Protein AF-A0A9Q0L6T4-F1 (afdb_monomer_lite)

Foldseek 3Di:
DVVVVVVVVVVVVVVVVVVVVVVVVVVVVVVVVVVVVVVVVVVVVVVVVVVVVVVVVVVVVVVVVVVVVVVVVVVVVVVVVVVVVVVVVVVVVVVVVVVVVVVVVVVVVVVVVVVVVVVVVVVVVVVVVVVPPDDDDDDDDDDDDDDDDDDDDDDPPPDDDDPDDPDDPPPPPVVVVVVVVVVPPDDVVVVVVVVVVLVVVLVVLVVVLVVLVVVLVVLVVVLVVLDPVPPPDPVSVVVNVVSVVVNVVSVVVSVVSVVVNVVSD

pLDDT: mean 80.26, std 18.46, range [39.06, 98.12]

Sequence (265 aa):
MNLLIQFKSIKSIQNNSRIKLYEENKMEVFKQKEKSYQEKIKNFQQEIQKLNQLIKKQQKENETIKNQFKNQELKIQKLQNLNQNQKNLIENLKKKLINKNQIQKQKEKIQTQNGNKFQKNQISNQKNNYSQKSNKNSQNQVKLNNQKNPKKNIPKNFQKNPKSGTKKILTKNQQEKEMKKKKIEENPQKKTNEENFKNKTMKELLQNLDKLNEQKEMIDSKLRKYPSSNLRKITQIKQKEQFENELEKKEKEINKIKLEIRRRK

Secondary structure (DSSP, 8-state):
-HHHHHHHHHHHHHHHHHHHHHHHHHHHHHHHHHHHHHHHHHHHHHHHHHHHHHHHHHHHHHHHHHHHHHHHHHHHHHHHHHHHHHHHHHHHHHHHHHHHHHHHHHHHHHHHHHHHHHHHHHHHHHHHHTT--S------------PPPPP------------------SSHHHHHHHHHHTTSSS-HHHHHHHHHHHHHHHHHHHHHHHHHHHHHHHHHHHHHTS-GGG--SHHHHHHHHHHHHHHHHHHHHHHHHHHHHHHH-

Organism: Anaeramoeba ignava (NCBI:txid1746090)

Structure (mmCIF, N/CA/C/O backbone):
data_AF-A0A9Q0L6T4-F1
#
_entry.id   AF-A0A9Q0L6T4-F1
#
loop_
_atom_site.group_PDB
_atom_site.id
_atom_site.type_symbol
_atom_site.label_atom_id
_atom_site.label_alt_id
_atom_site.label_comp_id
_atom_site.label_asym_id
_atom_site.label_entity_id
_atom_site.label_seq_id
_atom_site.pdbx_PDB_ins_code
_atom_site.Cartn_x
_atom_site.Cartn_y
_atom_site.Cartn_z
_atom_site.occupancy
_atom_site.B_iso_or_equiv
_atom_site.auth_seq_id
_atom_site.auth_comp_id
_atom_site.auth_asym_id
_atom_site.auth_atom_id
_atom_site.pdbx_PDB_model_num
ATOM 1 N N . MET A 1 1 ? 55.010 -1.162 -75.198 1.00 58.97 1 MET A N 1
ATOM 2 C CA . MET A 1 1 ? 55.222 -1.698 -73.830 1.00 58.97 1 MET A CA 1
ATOM 3 C C . MET A 1 1 ? 55.118 -0.625 -72.735 1.00 58.97 1 MET A C 1
ATOM 5 O O . MET A 1 1 ? 54.410 -0.864 -71.766 1.00 58.97 1 MET A O 1
ATOM 9 N N . ASN A 1 2 ? 55.702 0.573 -72.905 1.00 59.28 2 ASN A N 1
ATOM 10 C CA . ASN A 1 2 ? 55.647 1.669 -71.911 1.00 59.28 2 ASN A CA 1
ATOM 11 C C . ASN A 1 2 ? 54.216 2.147 -71.551 1.00 59.28 2 ASN A C 1
ATOM 13 O O . ASN A 1 2 ? 53.885 2.324 -70.382 1.00 59.28 2 ASN A O 1
ATOM 17 N N . LEU A 1 3 ? 53.326 2.248 -72.546 1.00 58.00 3 LEU A N 1
ATOM 18 C CA . LEU A 1 3 ? 51.917 2.633 -72.356 1.00 58.00 3 LEU A CA 1
ATOM 19 C C . LEU A 1 3 ? 51.119 1.644 -71.482 1.00 58.00 3 LEU A C 1
ATOM 21 O O . LEU A 1 3 ? 50.257 2.050 -70.707 1.00 58.00 3 LEU A O 1
ATOM 25 N N . LEU A 1 4 ? 51.426 0.344 -71.545 1.00 60.22 4 LEU A N 1
ATOM 26 C CA . LEU A 1 4 ? 50.716 -0.678 -70.766 1.00 60.22 4 LEU A CA 1
ATOM 27 C C . LEU A 1 4 ? 51.102 -0.634 -69.274 1.00 60.22 4 LEU A C 1
ATOM 29 O O . LEU A 1 4 ? 50.265 -0.873 -68.403 1.00 60.22 4 LEU A O 1
ATOM 33 N N . ILE A 1 5 ? 52.365 -0.300 -68.984 1.00 62.69 5 ILE A N 1
ATOM 34 C CA . ILE A 1 5 ? 52.878 -0.105 -67.619 1.00 62.69 5 ILE A CA 1
ATOM 35 C C . ILE A 1 5 ? 52.252 1.157 -67.002 1.00 62.69 5 ILE A C 1
ATOM 37 O O . ILE A 1 5 ? 51.795 1.115 -65.858 1.00 62.69 5 ILE A O 1
ATOM 41 N N . GLN A 1 6 ? 52.118 2.239 -67.780 1.00 55.00 6 GLN A N 1
ATOM 42 C CA . GLN A 1 6 ? 51.428 3.461 -67.346 1.00 55.00 6 GLN A CA 1
ATOM 43 C C . GLN A 1 6 ? 49.946 3.209 -67.010 1.00 55.00 6 GLN A C 1
ATOM 45 O O . GLN A 1 6 ? 49.477 3.634 -65.955 1.00 55.00 6 GLN A O 1
ATOM 50 N N . PHE A 1 7 ? 49.218 2.439 -67.828 1.00 70.06 7 PHE A N 1
ATOM 51 C CA . PHE A 1 7 ? 47.808 2.116 -67.559 1.00 70.06 7 PHE A CA 1
ATOM 52 C C . PHE A 1 7 ? 47.590 1.296 -66.274 1.00 70.06 7 PHE A C 1
ATOM 54 O O . PHE A 1 7 ? 46.625 1.539 -65.544 1.00 70.06 7 PHE A O 1
ATOM 61 N N . LYS A 1 8 ? 48.470 0.331 -65.966 1.00 73.19 8 LYS A N 1
ATOM 62 C CA . LYS A 1 8 ? 48.375 -0.460 -64.722 1.00 73.19 8 LYS A CA 1
ATOM 63 C C . LYS A 1 8 ? 48.681 0.383 -63.475 1.00 73.19 8 LYS A C 1
ATOM 65 O O . LYS A 1 8 ? 47.993 0.237 -62.466 1.00 73.19 8 LYS A O 1
ATOM 70 N N . SER A 1 9 ? 49.655 1.290 -63.567 1.00 67.31 9 SER A N 1
ATOM 71 C CA . SER A 1 9 ? 50.002 2.253 -62.511 1.00 67.31 9 SER A CA 1
ATOM 72 C C . SER A 1 9 ? 48.824 3.178 -62.162 1.00 67.31 9 SER A C 1
ATOM 74 O O . SER A 1 9 ? 48.429 3.270 -60.998 1.00 67.31 9 SER A O 1
ATOM 76 N N . ILE A 1 10 ? 48.176 3.766 -63.174 1.00 70.69 10 ILE A N 1
ATOM 77 C CA . ILE A 1 10 ? 47.032 4.675 -62.988 1.00 70.69 10 ILE A CA 1
ATOM 78 C C . ILE A 1 10 ? 45.846 3.961 -62.316 1.00 70.69 10 ILE A C 1
ATOM 80 O O . ILE A 1 10 ? 45.247 4.513 -61.392 1.00 70.69 10 ILE A O 1
ATOM 84 N N . LYS A 1 11 ? 45.535 2.713 -62.703 1.00 70.69 11 LYS A N 1
ATOM 85 C CA . LYS A 1 11 ? 44.463 1.928 -62.057 1.00 70.69 11 LYS A CA 1
ATOM 86 C C . LYS A 1 11 ? 44.743 1.635 -60.579 1.00 70.69 11 LYS A C 1
ATOM 88 O O . LYS A 1 11 ? 43.819 1.679 -59.771 1.00 70.69 11 LYS A O 1
ATOM 93 N N . SER A 1 12 ? 45.996 1.361 -60.213 1.00 70.00 12 SER A N 1
ATOM 94 C CA . SER A 1 12 ? 46.392 1.145 -58.812 1.00 70.00 12 SER A CA 1
ATOM 95 C C . SER A 1 12 ? 46.203 2.414 -57.967 1.00 70.00 12 SER A C 1
ATOM 97 O O . SER A 1 12 ? 45.596 2.370 -56.896 1.00 70.00 12 SER A O 1
ATOM 99 N N . ILE A 1 13 ? 46.618 3.573 -58.492 1.00 71.50 13 ILE A N 1
ATOM 100 C CA . ILE A 1 13 ? 46.454 4.877 -57.828 1.00 71.50 13 ILE A CA 1
ATOM 101 C C . ILE A 1 13 ? 44.966 5.228 -57.653 1.00 71.50 13 ILE A C 1
ATOM 103 O O . ILE A 1 13 ? 44.546 5.623 -56.563 1.00 71.50 13 ILE A O 1
ATOM 107 N N . GLN A 1 14 ? 44.146 5.025 -58.691 1.00 68.75 14 GLN A N 1
ATOM 108 C CA . GLN A 1 14 ? 42.697 5.250 -58.626 1.00 68.75 14 GLN A CA 1
ATOM 109 C C . GLN A 1 14 ? 42.001 4.322 -57.615 1.00 68.75 14 GLN A C 1
ATOM 111 O O . GLN A 1 14 ? 41.099 4.762 -56.900 1.00 68.75 14 GLN A O 1
ATOM 116 N N . ASN A 1 15 ? 42.432 3.062 -57.505 1.00 79.25 15 ASN A N 1
ATOM 117 C CA . ASN A 1 15 ? 41.897 2.128 -56.513 1.00 79.25 15 ASN A CA 1
ATOM 118 C C . ASN A 1 15 ? 42.267 2.528 -55.077 1.00 79.25 15 ASN A C 1
ATOM 120 O O . ASN A 1 15 ? 41.392 2.531 -54.215 1.00 79.25 15 ASN A O 1
ATOM 124 N N . ASN A 1 16 ? 43.512 2.938 -54.820 1.00 79.06 16 ASN A N 1
ATOM 125 C CA . ASN A 1 16 ? 43.935 3.376 -53.485 1.00 79.06 16 ASN A CA 1
ATOM 126 C C . ASN A 1 16 ? 43.192 4.637 -53.015 1.00 79.06 16 ASN A C 1
ATOM 128 O O . ASN A 1 16 ? 42.828 4.735 -51.845 1.00 79.06 16 ASN A O 1
ATOM 132 N N . SER A 1 17 ? 42.920 5.584 -53.919 1.00 79.88 17 SER A N 1
ATOM 133 C CA . SER A 1 17 ? 42.111 6.770 -53.604 1.00 79.88 17 SER A CA 1
ATOM 134 C C . SER A 1 17 ? 40.670 6.401 -53.228 1.00 79.88 17 SER A C 1
ATOM 136 O O . SER A 1 17 ? 40.143 6.917 -52.245 1.00 79.88 17 SER A O 1
ATOM 138 N N . ARG A 1 18 ? 40.055 5.449 -53.945 1.00 81.38 18 ARG A N 1
ATOM 139 C CA . ARG A 1 18 ? 38.717 4.938 -53.608 1.00 81.38 18 ARG A CA 1
ATOM 140 C C . ARG A 1 18 ? 38.690 4.225 -52.258 1.00 81.38 18 ARG A C 1
ATOM 142 O O . ARG A 1 18 ? 37.765 4.453 -51.490 1.00 81.38 18 ARG A O 1
ATOM 149 N N . ILE A 1 19 ? 39.690 3.391 -51.961 1.00 85.69 19 ILE A N 1
ATOM 150 C CA . ILE A 1 19 ? 39.786 2.681 -50.674 1.00 85.69 19 ILE A CA 1
ATOM 151 C C . ILE A 1 19 ? 39.859 3.683 -49.516 1.00 85.69 19 ILE A C 1
ATOM 153 O O . ILE A 1 19 ? 39.050 3.581 -48.597 1.00 85.69 19 ILE A O 1
ATOM 157 N N . LYS A 1 20 ? 40.730 4.701 -49.605 1.00 88.44 20 LYS A N 1
ATOM 158 C CA . LYS A 1 20 ? 40.813 5.767 -48.591 1.00 88.44 20 LYS A CA 1
ATOM 159 C C . LYS A 1 20 ? 39.478 6.488 -48.392 1.00 88.44 20 LYS A C 1
ATOM 161 O O . LYS A 1 20 ? 39.052 6.663 -47.257 1.00 88.44 20 LYS A O 1
ATOM 166 N N . LEU A 1 21 ? 38.776 6.822 -49.479 1.00 88.38 21 LEU A N 1
ATOM 167 C CA . LEU A 1 21 ? 37.461 7.467 -49.399 1.00 88.38 21 LEU A CA 1
ATOM 168 C C . LEU A 1 21 ? 36.415 6.578 -48.696 1.00 88.38 21 LEU A C 1
ATOM 170 O O . LEU A 1 21 ? 35.616 7.066 -47.899 1.00 88.38 21 LEU A O 1
ATOM 174 N N . TYR A 1 22 ? 36.412 5.265 -48.949 1.00 92.31 22 TYR A N 1
ATOM 175 C CA . TYR A 1 22 ? 35.527 4.335 -48.236 1.00 92.31 22 TYR A CA 1
ATOM 176 C C . TYR A 1 22 ? 35.879 4.210 -46.750 1.00 92.31 22 TYR A C 1
ATOM 178 O O . TYR A 1 22 ? 34.970 4.127 -45.921 1.00 92.31 22 TYR A O 1
ATOM 186 N N . GLU A 1 23 ? 37.166 4.196 -46.405 1.00 90.12 23 GLU A N 1
ATOM 187 C CA . GLU A 1 23 ? 37.626 4.171 -45.015 1.00 90.12 23 GLU A CA 1
ATOM 188 C C . GLU A 1 23 ? 37.215 5.444 -44.268 1.00 90.12 23 GLU A C 1
ATOM 190 O O . GLU A 1 23 ? 36.636 5.349 -43.185 1.00 90.12 23 GLU A O 1
ATOM 195 N N . GLU A 1 24 ? 37.418 6.619 -44.868 1.00 91.06 24 GLU A N 1
ATOM 196 C CA . GLU A 1 24 ? 37.002 7.914 -44.315 1.00 91.06 24 GLU A CA 1
ATOM 197 C C . GLU A 1 24 ? 35.485 7.969 -44.090 1.00 91.06 24 GLU A C 1
ATOM 199 O O . GLU A 1 24 ? 35.041 8.257 -42.976 1.00 91.06 24 GLU A O 1
ATOM 204 N N . ASN A 1 25 ? 34.688 7.574 -45.090 1.00 91.00 25 ASN A N 1
ATOM 205 C CA . ASN A 1 25 ? 33.227 7.519 -44.975 1.00 91.00 25 ASN A CA 1
ATOM 206 C C . ASN A 1 25 ? 32.772 6.550 -43.874 1.00 91.00 25 ASN A C 1
ATOM 208 O O . ASN A 1 25 ? 31.870 6.852 -43.089 1.00 91.00 25 ASN A O 1
ATOM 212 N N . LYS A 1 26 ? 33.398 5.370 -43.778 1.00 93.69 26 LYS A N 1
ATOM 213 C CA . LYS A 1 26 ? 33.079 4.389 -42.733 1.00 93.69 26 LYS A CA 1
ATOM 214 C C . LYS A 1 26 ? 33.405 4.949 -41.347 1.00 93.69 26 LYS A C 1
ATOM 2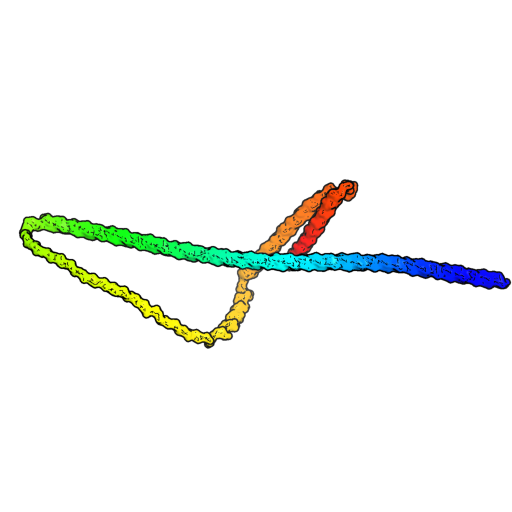16 O O . LYS A 1 26 ? 32.605 4.786 -40.425 1.00 93.69 26 LYS A O 1
ATOM 221 N N . MET A 1 27 ? 34.541 5.632 -41.207 1.00 93.06 27 MET A N 1
ATOM 222 C CA . MET A 1 27 ? 34.943 6.290 -39.964 1.00 93.06 27 MET A CA 1
ATOM 223 C C . MET A 1 27 ? 34.002 7.431 -39.579 1.00 93.06 27 MET A C 1
ATOM 225 O O . MET A 1 27 ? 33.670 7.570 -38.401 1.00 93.06 27 MET A O 1
ATOM 229 N N . GLU A 1 28 ? 33.523 8.218 -40.540 1.00 93.56 28 GLU A N 1
ATOM 230 C CA . GLU A 1 28 ? 32.535 9.264 -40.282 1.00 93.56 28 GLU A CA 1
ATOM 231 C C . GLU A 1 28 ? 31.214 8.679 -39.763 1.00 93.56 28 GLU A C 1
ATOM 233 O O . GLU A 1 28 ? 30.702 9.121 -38.731 1.00 93.56 28 GLU A O 1
ATOM 238 N N . VAL A 1 29 ? 30.709 7.613 -40.395 1.00 95.19 29 VAL A N 1
ATOM 239 C CA . VAL A 1 29 ? 29.507 6.902 -39.928 1.00 95.19 29 VAL A CA 1
ATOM 240 C C . VAL A 1 29 ? 29.698 6.354 -38.509 1.00 95.19 29 VAL A C 1
ATOM 242 O O . VAL A 1 29 ? 28.776 6.426 -37.691 1.00 95.19 29 VAL A O 1
ATOM 245 N N . PHE A 1 30 ? 30.882 5.826 -38.179 1.00 96.31 30 PHE A N 1
ATOM 246 C CA . PHE A 1 30 ? 31.186 5.385 -36.814 1.00 96.31 30 PHE A CA 1
ATOM 247 C C . PHE A 1 30 ? 31.155 6.538 -35.810 1.00 96.31 30 PHE A C 1
ATOM 249 O O . PHE A 1 30 ? 30.497 6.399 -34.781 1.00 96.31 30 PHE A O 1
ATOM 256 N N . LYS A 1 31 ? 31.776 7.684 -36.119 1.00 96.00 31 LYS A N 1
ATOM 257 C CA . LYS A 1 31 ? 31.756 8.875 -35.249 1.00 96.00 31 LYS A CA 1
ATOM 258 C C . LYS A 1 31 ? 30.335 9.393 -35.014 1.00 96.00 31 LYS A C 1
ATOM 260 O O . LYS A 1 31 ? 29.980 9.742 -33.889 1.00 96.00 31 LYS A O 1
ATOM 265 N N . GLN A 1 32 ? 29.492 9.406 -36.049 1.00 95.00 32 GLN A N 1
ATOM 266 C CA . GLN A 1 32 ? 28.087 9.807 -35.920 1.00 95.00 32 GLN A CA 1
ATOM 267 C C . GLN A 1 32 ? 27.304 8.850 -35.006 1.00 95.00 32 GLN A C 1
ATOM 269 O O . GLN A 1 32 ? 26.562 9.295 -34.125 1.00 95.00 32 GLN A O 1
ATOM 274 N N . LYS A 1 33 ? 27.494 7.533 -35.169 1.00 96.06 33 LYS A N 1
ATOM 275 C CA . LYS A 1 33 ? 26.880 6.525 -34.290 1.00 96.06 33 LYS A CA 1
ATOM 276 C C . LYS A 1 33 ? 27.382 6.640 -32.855 1.00 96.06 33 LYS A C 1
ATOM 278 O O . LYS A 1 33 ? 26.569 6.601 -31.937 1.00 96.06 33 LYS A O 1
ATOM 283 N N . GLU A 1 34 ? 28.685 6.815 -32.659 1.00 96.06 34 GLU A N 1
ATOM 284 C CA . GLU A 1 34 ? 29.294 7.008 -31.343 1.00 96.06 34 GLU A CA 1
ATOM 285 C C . GLU A 1 34 ? 28.683 8.215 -30.626 1.00 96.06 34 GLU A C 1
ATOM 287 O O . GLU A 1 34 ? 28.195 8.071 -29.505 1.00 96.06 34 GLU A O 1
ATOM 292 N N . LYS A 1 35 ? 28.596 9.369 -31.300 1.00 96.62 35 LYS A N 1
ATOM 293 C CA . LYS A 1 35 ? 27.949 10.569 -30.754 1.00 96.62 35 LYS A CA 1
ATOM 294 C C . LYS A 1 35 ? 26.489 10.304 -30.370 1.00 96.62 35 LYS A C 1
ATOM 296 O O . LYS A 1 35 ? 26.067 10.660 -29.271 1.00 96.62 35 LYS A O 1
ATOM 301 N N . SER A 1 36 ? 25.731 9.616 -31.229 1.00 97.19 36 SER A N 1
ATOM 302 C CA . SER A 1 36 ? 24.342 9.239 -30.932 1.00 97.19 36 SER A CA 1
ATOM 303 C C . SER A 1 36 ? 24.231 8.328 -29.703 1.00 97.19 36 SER A C 1
ATOM 305 O O . SER A 1 36 ? 23.348 8.515 -28.863 1.00 97.19 36 SER A O 1
ATOM 307 N N . TYR A 1 37 ? 25.129 7.350 -29.555 1.00 97.38 37 TYR A N 1
ATOM 308 C CA . TYR A 1 37 ? 25.150 6.482 -28.378 1.00 97.38 37 TYR A CA 1
ATOM 309 C C . TYR A 1 37 ? 25.541 7.242 -27.107 1.00 97.38 37 TYR A C 1
ATOM 311 O O . TYR A 1 37 ? 24.912 7.028 -26.072 1.00 97.38 37 TYR A O 1
ATOM 319 N N . GLN A 1 38 ? 26.503 8.164 -27.176 1.00 97.38 38 GLN A N 1
ATOM 320 C CA . GLN A 1 38 ? 26.881 9.014 -26.043 1.00 97.38 38 GLN A CA 1
ATOM 321 C C . GLN A 1 38 ? 25.710 9.893 -25.571 1.00 97.38 38 GLN A C 1
ATOM 323 O O . GLN A 1 38 ? 25.449 9.975 -24.369 1.00 97.38 38 GLN A O 1
ATOM 328 N N . GLU A 1 39 ? 24.947 10.490 -26.492 1.00 96.62 39 GLU A N 1
ATOM 329 C CA . GLU A 1 39 ? 23.738 11.259 -26.159 1.00 96.62 39 GLU A CA 1
ATOM 330 C C . GLU A 1 39 ? 22.664 10.382 -25.499 1.00 96.62 39 GLU A C 1
ATOM 332 O O . GLU A 1 39 ? 22.092 10.763 -24.474 1.00 96.62 39 GLU A O 1
ATOM 337 N N . LYS A 1 40 ? 22.433 9.168 -26.019 1.00 96.25 40 LYS A N 1
ATOM 338 C CA . LYS A 1 40 ? 21.506 8.202 -25.403 1.00 96.25 40 LYS A CA 1
ATOM 339 C C . LYS A 1 40 ? 21.941 7.810 -23.993 1.00 96.25 40 LYS A C 1
ATOM 341 O O . LYS A 1 40 ? 21.111 7.802 -23.089 1.00 96.25 40 LYS A O 1
ATOM 346 N N . ILE A 1 41 ? 23.229 7.532 -23.784 1.00 96.25 41 ILE A N 1
ATOM 347 C CA . ILE A 1 41 ? 23.782 7.209 -22.459 1.00 96.25 41 ILE A CA 1
ATOM 348 C C . ILE A 1 41 ? 23.555 8.372 -21.490 1.00 96.25 41 ILE A C 1
ATOM 350 O O . ILE A 1 41 ? 23.086 8.149 -20.375 1.00 96.25 41 ILE A O 1
ATOM 354 N N . LYS A 1 42 ? 23.816 9.614 -21.917 1.00 97.50 42 LYS A N 1
ATOM 355 C CA . LYS A 1 42 ? 23.580 10.808 -21.095 1.00 97.50 42 LYS A CA 1
ATOM 356 C C . LYS A 1 42 ? 22.104 10.951 -20.710 1.00 97.50 42 LYS A C 1
ATOM 358 O O . LYS A 1 42 ? 21.803 11.230 -19.549 1.00 97.50 42 LYS A O 1
ATOM 363 N N . ASN A 1 43 ? 21.188 10.706 -21.646 1.00 95.50 43 ASN A N 1
ATOM 364 C CA . ASN A 1 43 ? 19.749 10.741 -21.377 1.00 95.50 43 ASN A CA 1
ATOM 365 C C . ASN A 1 43 ? 19.332 9.657 -20.371 1.00 95.50 43 ASN A C 1
ATOM 367 O O . ASN A 1 43 ? 18.647 9.965 -19.395 1.00 95.50 43 ASN A O 1
ATOM 371 N N . PHE A 1 44 ? 19.810 8.418 -20.536 1.00 97.19 44 PHE A N 1
ATOM 372 C CA . PHE A 1 44 ? 19.540 7.341 -19.579 1.00 97.19 44 PHE A CA 1
ATOM 373 C C . PHE A 1 44 ? 20.115 7.635 -18.190 1.00 97.19 44 PHE A C 1
ATOM 375 O O . PHE A 1 44 ? 19.455 7.384 -17.185 1.00 97.19 44 PHE A O 1
ATOM 382 N N . GLN A 1 45 ? 21.312 8.219 -18.101 1.00 96.75 45 GLN A N 1
ATOM 383 C CA . GLN A 1 45 ? 21.891 8.631 -16.820 1.00 96.75 45 GLN A CA 1
ATOM 384 C C . GLN A 1 45 ? 21.022 9.681 -16.112 1.00 96.75 45 GLN A C 1
ATOM 386 O O . GLN A 1 45 ? 20.792 9.574 -14.905 1.00 96.75 45 GLN A O 1
ATOM 391 N N . GLN A 1 46 ? 20.493 10.665 -16.845 1.00 96.88 46 GLN A N 1
ATOM 392 C CA . GLN A 1 46 ? 19.572 11.660 -16.286 1.00 96.88 46 GLN A CA 1
ATOM 393 C C . GLN A 1 46 ? 18.250 11.034 -15.826 1.00 96.88 46 GLN A C 1
ATOM 395 O O . GLN A 1 46 ? 17.723 11.398 -14.774 1.00 96.88 46 GLN A O 1
ATOM 400 N N . GLU A 1 47 ? 17.712 10.079 -16.582 1.00 95.62 47 GLU A N 1
ATOM 401 C CA . GLU A 1 47 ? 16.494 9.359 -16.212 1.00 95.62 47 GLU A CA 1
ATOM 402 C C . GLU A 1 47 ? 16.695 8.514 -14.946 1.00 95.62 47 GLU A C 1
ATOM 404 O O . GLU A 1 47 ? 15.899 8.607 -14.010 1.00 95.62 47 GLU A O 1
ATOM 409 N N . ILE A 1 48 ? 17.816 7.792 -14.846 1.00 96.00 48 ILE A N 1
ATOM 410 C CA . ILE A 1 48 ? 18.205 7.044 -13.640 1.00 96.00 48 ILE A CA 1
ATOM 411 C C . ILE A 1 48 ? 18.317 7.979 -12.429 1.00 96.00 48 ILE A C 1
ATOM 413 O O . ILE A 1 48 ? 17.840 7.648 -11.342 1.00 96.00 48 ILE A O 1
ATOM 417 N N . GLN A 1 49 ? 18.907 9.167 -12.590 1.00 96.69 49 GLN A N 1
ATOM 418 C CA . GLN A 1 49 ? 18.985 10.151 -11.507 1.00 96.69 49 GLN A CA 1
ATOM 419 C C . GLN A 1 49 ? 17.596 10.615 -11.044 1.00 96.69 49 GLN A C 1
ATOM 421 O O . GLN A 1 49 ? 17.346 10.658 -9.836 1.00 96.69 49 GLN A O 1
ATOM 426 N N . LYS A 1 50 ? 16.674 10.898 -11.975 1.00 97.06 50 LYS A N 1
ATOM 427 C CA . LYS A 1 50 ? 15.281 11.263 -11.653 1.00 97.06 50 LYS A CA 1
ATOM 428 C C . LYS A 1 50 ? 14.551 10.131 -10.927 1.00 97.06 50 LYS A C 1
ATOM 430 O O . LYS A 1 50 ? 13.906 10.374 -9.906 1.00 97.06 50 LYS A O 1
ATOM 435 N N . LEU A 1 51 ? 14.696 8.892 -11.398 1.00 95.56 51 LEU A N 1
ATOM 436 C CA . LEU A 1 51 ? 14.105 7.714 -10.757 1.00 95.56 51 LEU A CA 1
ATOM 437 C C . LEU A 1 51 ? 14.658 7.500 -9.342 1.00 95.56 51 LEU A C 1
ATOM 439 O O . LEU A 1 51 ? 13.890 7.263 -8.413 1.00 95.56 51 LEU A O 1
ATOM 443 N N .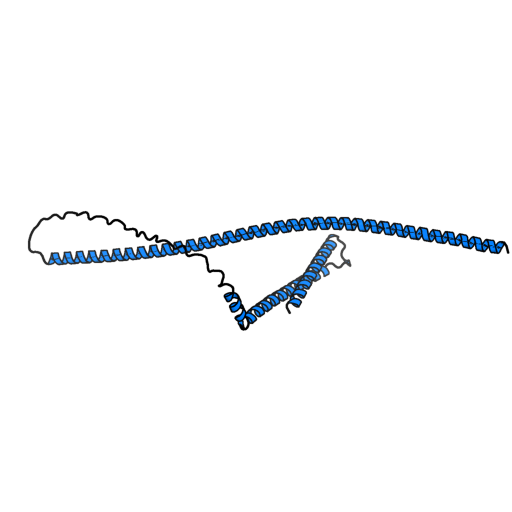 ASN A 1 52 ? 15.963 7.676 -9.134 1.00 95.06 52 ASN A N 1
ATOM 444 C CA . ASN A 1 52 ? 16.574 7.574 -7.808 1.00 95.06 52 ASN A CA 1
ATOM 445 C C . ASN A 1 52 ? 16.064 8.648 -6.834 1.00 95.06 52 ASN A C 1
ATOM 447 O O . ASN A 1 52 ? 15.855 8.364 -5.652 1.00 95.06 52 ASN A O 1
ATOM 451 N N . GLN A 1 53 ? 15.833 9.878 -7.305 1.00 95.75 53 GLN A N 1
ATOM 452 C CA . GLN A 1 53 ? 15.207 10.924 -6.489 1.00 95.75 53 GLN A CA 1
ATOM 453 C C . GLN A 1 53 ? 13.764 10.560 -6.118 1.00 95.75 53 GLN A C 1
ATOM 455 O O . GLN A 1 53 ? 13.368 10.728 -4.962 1.00 95.75 53 GLN A O 1
ATOM 460 N N . LEU A 1 54 ? 13.000 10.005 -7.065 1.00 95.19 54 LEU A N 1
ATOM 461 C CA . LEU A 1 54 ? 11.636 9.541 -6.824 1.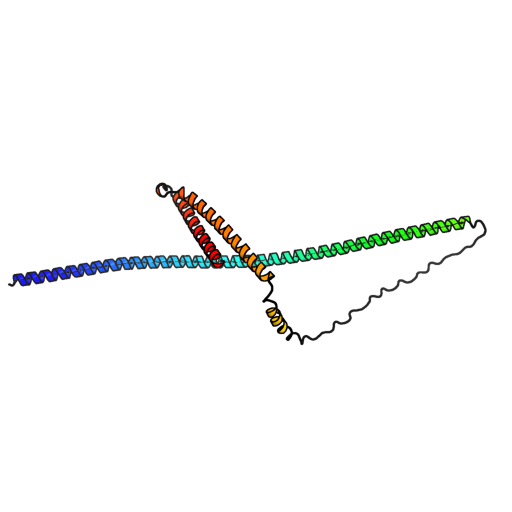00 95.19 54 LEU A CA 1
ATOM 462 C C . LEU A 1 54 ? 11.595 8.402 -5.794 1.00 95.19 54 LEU A C 1
ATOM 464 O O . LEU A 1 54 ? 10.801 8.463 -4.857 1.00 95.19 54 LEU A O 1
ATOM 468 N N . ILE A 1 55 ? 12.492 7.417 -5.907 1.00 95.38 55 ILE A N 1
ATOM 469 C CA . ILE A 1 55 ? 12.621 6.314 -4.942 1.00 95.38 55 ILE A CA 1
ATOM 470 C C . ILE A 1 55 ? 12.916 6.858 -3.540 1.00 95.38 55 ILE A C 1
ATOM 472 O O . ILE A 1 55 ? 12.237 6.485 -2.583 1.00 95.38 55 ILE A O 1
ATOM 476 N N . LYS A 1 56 ? 13.873 7.787 -3.402 1.00 97.25 56 LYS A N 1
ATOM 477 C CA . LYS A 1 56 ? 14.190 8.415 -2.106 1.00 97.25 56 LYS A CA 1
ATOM 478 C C . LYS A 1 56 ? 12.989 9.153 -1.512 1.00 97.25 56 LYS A C 1
ATOM 480 O O . LYS A 1 56 ? 12.769 9.089 -0.304 1.00 97.25 56 LYS A O 1
ATOM 485 N N . LYS A 1 57 ? 12.203 9.846 -2.342 1.00 96.44 57 LYS A N 1
ATOM 486 C CA . LYS A 1 57 ? 10.974 10.520 -1.902 1.00 96.44 57 LYS A CA 1
ATOM 487 C C . LYS A 1 57 ? 9.943 9.509 -1.385 1.00 96.44 57 LYS A C 1
ATOM 489 O O . LYS A 1 57 ? 9.464 9.660 -0.265 1.00 96.44 57 LYS A O 1
ATOM 494 N N . GLN A 1 58 ? 9.684 8.443 -2.140 1.00 93.00 58 GLN A N 1
ATOM 495 C CA . GLN A 1 58 ? 8.740 7.387 -1.752 1.00 93.00 58 GLN A CA 1
ATOM 496 C C . GLN A 1 58 ? 9.177 6.634 -0.486 1.00 93.00 58 GLN A C 1
ATOM 498 O O . GLN A 1 58 ? 8.342 6.261 0.334 1.00 93.00 58 GLN A O 1
ATOM 503 N N . GLN A 1 59 ? 10.481 6.424 -0.282 1.00 95.56 59 GLN A N 1
ATOM 504 C CA . GLN A 1 59 ? 11.004 5.828 0.951 1.00 95.56 59 GLN A CA 1
ATOM 505 C C . GLN A 1 59 ? 10.692 6.698 2.178 1.00 95.56 59 GLN A C 1
ATOM 507 O O . GLN A 1 59 ? 10.175 6.178 3.166 1.00 95.56 59 GLN A O 1
ATOM 512 N N . LYS A 1 60 ? 10.907 8.018 2.093 1.00 97.25 60 LYS A N 1
ATOM 513 C CA . LYS A 1 60 ? 10.561 8.963 3.173 1.00 97.25 60 LYS A CA 1
ATOM 514 C C . LYS A 1 60 ? 9.059 9.011 3.456 1.00 97.25 60 LYS A C 1
ATOM 516 O O . LYS A 1 60 ? 8.641 9.049 4.615 1.00 97.25 60 LYS A O 1
ATOM 521 N N . GLU A 1 61 ? 8.237 8.994 2.409 1.00 95.81 61 GLU A N 1
ATOM 522 C CA . GLU A 1 61 ? 6.777 8.934 2.544 1.00 95.81 61 GLU A CA 1
ATOM 523 C C . GLU A 1 61 ? 6.350 7.640 3.252 1.00 95.81 61 GLU A C 1
ATOM 525 O O . GLU A 1 61 ? 5.587 7.685 4.217 1.00 95.81 61 GLU A O 1
ATOM 530 N N . ASN A 1 62 ? 6.922 6.496 2.868 1.00 95.44 62 ASN A N 1
ATOM 531 C CA . ASN A 1 62 ? 6.666 5.212 3.520 1.00 95.44 62 ASN A CA 1
ATOM 532 C C . ASN A 1 62 ? 7.088 5.192 4.996 1.00 95.44 62 ASN A C 1
ATOM 534 O O . ASN A 1 62 ? 6.363 4.650 5.829 1.00 95.44 62 ASN A O 1
ATOM 538 N N . GLU A 1 63 ? 8.235 5.773 5.349 1.00 97.62 63 GLU A N 1
ATOM 539 C CA . GLU A 1 63 ? 8.658 5.907 6.750 1.00 97.62 63 GLU A CA 1
ATOM 540 C C . GLU A 1 63 ? 7.689 6.778 7.554 1.00 97.62 63 GLU A C 1
ATOM 542 O O . GLU A 1 63 ? 7.309 6.427 8.674 1.00 97.62 63 GLU A O 1
ATOM 547 N N . THR A 1 64 ? 7.219 7.873 6.957 1.00 96.12 64 THR A N 1
ATOM 548 C CA . THR A 1 64 ? 6.225 8.758 7.572 1.00 96.12 64 THR A CA 1
ATOM 549 C C . THR A 1 64 ? 4.917 8.013 7.836 1.00 96.12 64 THR A C 1
ATOM 551 O O . THR A 1 64 ? 4.390 8.069 8.949 1.00 96.12 64 THR A O 1
ATOM 554 N N . ILE A 1 65 ? 4.427 7.249 6.856 1.00 95.12 65 ILE A N 1
ATOM 555 C CA . ILE A 1 65 ? 3.215 6.428 6.986 1.00 95.12 65 ILE A CA 1
ATOM 556 C C . ILE A 1 65 ? 3.395 5.346 8.059 1.00 95.12 65 ILE A C 1
ATOM 558 O O . ILE A 1 65 ? 2.513 5.169 8.898 1.00 95.12 65 ILE A O 1
ATOM 562 N N . LYS A 1 66 ? 4.546 4.658 8.107 1.00 96.94 66 LYS A N 1
ATOM 563 C CA . LYS A 1 66 ? 4.849 3.666 9.158 1.00 96.94 66 LYS A CA 1
ATOM 564 C C . LYS A 1 66 ? 4.811 4.284 10.557 1.00 96.94 66 LYS A C 1
ATOM 566 O O . LYS A 1 66 ? 4.240 3.694 11.474 1.00 96.94 66 LYS A O 1
ATOM 571 N N . ASN A 1 67 ? 5.369 5.482 10.722 1.00 96.62 67 ASN A N 1
ATOM 572 C CA . ASN A 1 67 ? 5.339 6.199 11.997 1.00 96.62 67 ASN A CA 1
ATOM 573 C C . ASN A 1 67 ? 3.913 6.614 12.387 1.00 96.62 67 ASN A C 1
ATOM 575 O O . ASN A 1 67 ? 3.516 6.456 13.542 1.00 96.62 67 ASN A O 1
ATOM 579 N N . GLN A 1 68 ? 3.116 7.093 11.429 1.00 95.62 68 GLN A N 1
ATOM 580 C CA . GLN A 1 68 ? 1.702 7.394 11.659 1.00 95.62 68 GLN A CA 1
ATOM 581 C C . GLN A 1 68 ? 0.919 6.143 12.071 1.00 95.62 68 GLN A C 1
ATOM 583 O O . GLN A 1 68 ? 0.157 6.202 13.035 1.00 95.62 68 GLN A O 1
ATOM 588 N N . PHE A 1 69 ? 1.147 5.010 11.404 1.00 95.81 69 PHE A N 1
ATOM 589 C CA . PHE A 1 69 ? 0.510 3.736 11.730 1.00 95.81 69 PHE A CA 1
ATOM 590 C C . PHE A 1 69 ? 0.837 3.292 13.161 1.00 95.81 69 PHE A C 1
ATOM 592 O O . PHE A 1 69 ? -0.076 3.074 13.956 1.00 95.81 69 PHE A O 1
ATOM 599 N N . LYS A 1 70 ? 2.121 3.294 13.541 1.00 97.50 70 LYS A N 1
ATOM 600 C CA . LYS A 1 70 ? 2.566 2.975 14.908 1.00 97.50 70 LYS A CA 1
ATOM 601 C C . LYS A 1 70 ? 1.922 3.891 15.958 1.00 97.50 70 LYS A C 1
ATOM 603 O O . LYS A 1 70 ? 1.519 3.443 17.030 1.00 97.50 70 LYS A O 1
ATOM 608 N N . ASN A 1 71 ? 1.775 5.180 15.651 1.00 96.06 71 ASN A N 1
ATOM 609 C CA . ASN A 1 71 ? 1.094 6.125 16.537 1.00 96.06 71 ASN A CA 1
ATOM 610 C C . ASN A 1 71 ? -0.405 5.820 16.684 1.00 96.06 71 ASN A C 1
ATOM 612 O O . ASN A 1 71 ? -0.958 5.998 17.771 1.00 96.06 71 ASN A O 1
ATOM 616 N N . GLN A 1 72 ? -1.071 5.363 15.621 1.00 97.25 72 GLN A N 1
ATOM 617 C CA . GLN A 1 72 ? -2.474 4.944 15.686 1.00 97.25 72 GLN A CA 1
ATOM 618 C C . GLN A 1 72 ? -2.643 3.639 16.473 1.00 97.25 72 GLN A C 1
ATOM 620 O O . GLN A 1 72 ? -3.551 3.556 17.298 1.00 97.25 72 GLN A O 1
ATOM 625 N N . GLU A 1 73 ? -1.739 2.666 16.322 1.00 96.31 73 GLU A N 1
ATOM 626 C CA . GLU A 1 73 ? -1.736 1.442 17.139 1.00 96.31 73 GLU A CA 1
ATOM 627 C C . GLU A 1 73 ? -1.651 1.762 18.639 1.00 96.31 73 GLU A C 1
ATOM 629 O O . GLU A 1 73 ? -2.447 1.259 19.435 1.00 96.31 73 GLU A O 1
ATOM 634 N N . LEU A 1 74 ? -0.760 2.683 19.028 1.00 97.81 74 LEU A N 1
ATOM 635 C CA . LEU A 1 74 ? -0.647 3.142 20.417 1.00 97.81 74 LEU A CA 1
ATOM 636 C C . LEU A 1 74 ? -1.927 3.832 20.916 1.00 97.81 74 LEU A C 1
ATOM 638 O O . LEU A 1 74 ? -2.318 3.656 22.073 1.00 97.81 74 LEU A O 1
ATOM 642 N N . LYS A 1 75 ? -2.603 4.619 20.067 1.00 97.88 75 LYS A N 1
ATOM 643 C CA . LYS A 1 75 ? -3.893 5.244 20.413 1.00 97.88 75 LYS A CA 1
ATOM 644 C C . LYS A 1 75 ? -4.981 4.193 20.631 1.00 97.88 75 LYS A C 1
ATOM 646 O O . LYS A 1 75 ? -5.707 4.282 21.621 1.00 97.88 75 LYS A O 1
ATOM 651 N N . ILE A 1 76 ? -5.063 3.184 19.765 1.00 97.12 76 ILE A N 1
ATOM 652 C CA . ILE A 1 76 ? -6.018 2.075 19.896 1.00 97.12 76 ILE A CA 1
ATOM 653 C C . ILE A 1 76 ? -5.773 1.309 21.200 1.00 97.12 76 ILE A C 1
ATOM 655 O O . ILE A 1 76 ? -6.719 1.067 21.948 1.00 97.12 76 ILE A O 1
ATOM 659 N N . GLN A 1 77 ? -4.515 1.004 21.529 1.00 96.25 77 GLN A N 1
ATOM 660 C CA . GLN A 1 77 ? -4.170 0.328 22.782 1.00 96.25 77 GLN A CA 1
ATOM 661 C C . GLN A 1 77 ? -4.610 1.139 24.016 1.00 96.25 77 GLN A C 1
ATOM 663 O O . GLN A 1 77 ? -5.178 0.587 24.961 1.00 96.25 77 GLN A O 1
ATOM 668 N N . LYS A 1 78 ? -4.420 2.468 24.005 1.00 98.06 78 LYS A N 1
ATOM 669 C CA . LYS A 1 78 ? -4.913 3.354 25.078 1.00 98.06 78 LYS A CA 1
ATOM 670 C C . LYS A 1 78 ? -6.441 3.320 25.200 1.00 98.06 78 LYS A C 1
ATOM 672 O O . LYS A 1 78 ? -6.953 3.251 26.316 1.00 98.06 78 LYS A O 1
ATOM 677 N N . LEU A 1 79 ? -7.167 3.323 24.080 1.00 98.12 79 LEU A N 1
ATOM 678 C CA . LEU A 1 79 ? -8.633 3.236 24.069 1.00 98.12 79 LEU A CA 1
ATOM 679 C C . LEU A 1 79 ? -9.144 1.890 24.600 1.00 98.12 79 LEU A C 1
ATOM 681 O O . LEU A 1 79 ? -10.111 1.861 25.361 1.00 98.12 79 LEU A O 1
ATOM 685 N N . GLN A 1 80 ? -8.479 0.784 24.260 1.00 96.25 80 GLN A N 1
ATOM 686 C CA . GLN A 1 80 ? -8.809 -0.541 24.795 1.00 96.25 80 GLN A CA 1
ATOM 687 C C . GLN A 1 80 ? -8.665 -0.584 26.323 1.00 96.25 80 GLN A C 1
ATOM 689 O O . GLN A 1 80 ? -9.570 -1.060 27.010 1.00 96.25 80 GLN A O 1
ATOM 694 N N . ASN A 1 81 ? -7.584 -0.012 26.865 1.00 96.75 81 ASN A N 1
ATOM 695 C CA . ASN A 1 81 ? -7.373 0.082 28.312 1.00 96.75 81 ASN A CA 1
ATOM 696 C C . ASN A 1 81 ? -8.435 0.953 29.002 1.00 96.75 81 ASN A C 1
ATOM 698 O O . ASN A 1 81 ? -8.949 0.580 30.057 1.00 96.75 81 ASN A O 1
ATOM 702 N N . LEU A 1 82 ? -8.807 2.090 28.403 1.00 98.12 82 LEU A N 1
ATOM 703 C CA . LEU A 1 82 ? -9.888 2.938 28.921 1.00 98.12 82 LEU A CA 1
ATOM 704 C C . LEU A 1 82 ? -11.226 2.192 28.952 1.00 98.12 82 LEU A C 1
ATOM 706 O O . LEU A 1 82 ? -11.923 2.242 29.964 1.00 98.12 82 LEU A O 1
ATOM 710 N N . ASN A 1 83 ? -11.554 1.449 27.894 1.00 95.88 83 ASN A N 1
ATOM 711 C CA . ASN A 1 83 ? -12.768 0.637 27.835 1.00 95.88 83 ASN A CA 1
ATOM 712 C C . ASN A 1 83 ? -12.761 -0.459 28.919 1.00 95.88 83 ASN A C 1
ATOM 714 O O . ASN A 1 83 ? -13.750 -0.644 29.627 1.00 95.88 83 ASN A O 1
ATOM 718 N N . GLN A 1 84 ? -11.626 -1.134 29.135 1.00 97.06 84 GLN A N 1
ATOM 719 C CA . GLN A 1 84 ? -11.503 -2.120 30.213 1.00 97.06 84 GLN A CA 1
ATOM 720 C C . GLN A 1 84 ? -11.706 -1.489 31.600 1.00 97.06 84 GLN A C 1
ATOM 722 O O . GLN A 1 84 ? -12.426 -2.041 32.434 1.00 97.06 84 GLN A O 1
ATOM 727 N N . ASN A 1 85 ? -11.134 -0.307 31.840 1.00 97.25 85 ASN A N 1
ATOM 728 C CA . ASN A 1 85 ? -11.323 0.425 33.092 1.00 97.25 85 ASN A CA 1
ATOM 729 C C . ASN A 1 85 ? -12.785 0.847 33.299 1.00 97.25 85 ASN A C 1
ATOM 731 O O . ASN A 1 85 ? -13.309 0.719 34.406 1.00 97.25 85 ASN A O 1
ATOM 735 N N . GLN A 1 86 ? -13.464 1.293 32.238 1.00 97.62 86 GLN A N 1
ATOM 736 C CA . GLN A 1 86 ? -14.893 1.613 32.274 1.00 97.62 86 GLN A CA 1
ATOM 737 C C . GLN A 1 86 ? -15.737 0.377 32.614 1.00 97.62 86 GLN A C 1
ATOM 739 O O . GLN A 1 86 ? -16.597 0.456 33.491 1.00 97.62 86 GLN A O 1
ATOM 744 N N . LYS A 1 87 ? -15.458 -0.783 32.001 1.00 97.44 87 LYS A N 1
ATOM 745 C CA . LYS A 1 87 ? -16.132 -2.052 32.333 1.00 97.44 87 LYS A CA 1
ATOM 746 C C . LYS A 1 87 ? -15.960 -2.421 33.808 1.00 97.44 87 LYS A C 1
ATOM 748 O O . LYS A 1 87 ? -16.955 -2.690 34.482 1.00 97.44 87 LYS A O 1
ATOM 753 N N . ASN A 1 88 ? -14.731 -2.353 34.324 1.00 97.19 88 ASN A N 1
ATOM 754 C CA . ASN A 1 88 ? -14.428 -2.642 35.729 1.00 97.19 88 ASN A CA 1
ATOM 755 C C . ASN A 1 88 ? -15.168 -1.682 36.683 1.00 97.19 88 ASN A C 1
ATOM 757 O O . ASN A 1 88 ? -15.710 -2.100 37.708 1.00 97.19 88 ASN A O 1
ATOM 761 N N . LEU A 1 89 ? -15.226 -0.388 36.346 1.00 97.75 89 LEU A N 1
ATOM 762 C CA . LEU A 1 89 ? -15.949 0.611 37.134 1.00 97.75 89 LEU A CA 1
ATOM 763 C C . LEU A 1 89 ? -17.454 0.321 37.170 1.00 97.75 89 LEU A C 1
ATOM 765 O O . LEU A 1 89 ? -18.054 0.339 38.245 1.00 97.75 89 LEU A O 1
ATOM 769 N N . ILE A 1 90 ? -18.057 0.013 36.019 1.00 97.81 90 ILE A N 1
ATOM 770 C CA . ILE A 1 90 ? -19.481 -0.331 35.921 1.00 97.81 90 ILE A CA 1
ATOM 771 C C . ILE A 1 90 ? -19.792 -1.571 36.767 1.00 97.81 90 ILE A C 1
ATOM 773 O O . ILE A 1 90 ?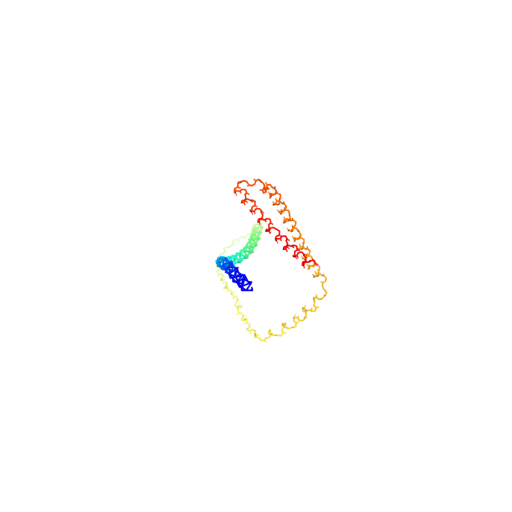 -20.783 -1.579 37.498 1.00 97.81 90 ILE A O 1
ATOM 777 N N . GLU A 1 91 ? -18.948 -2.604 36.721 1.00 97.81 91 GLU A N 1
ATOM 778 C CA . GLU A 1 91 ? -19.126 -3.806 37.541 1.00 97.81 91 GLU A CA 1
ATOM 779 C C . GLU A 1 91 ? -19.082 -3.487 39.046 1.00 97.81 91 GLU A C 1
ATOM 781 O O . GLU A 1 91 ? -19.941 -3.936 39.811 1.00 97.81 91 GLU A O 1
ATOM 786 N N . ASN A 1 92 ? -18.142 -2.639 39.472 1.00 97.75 92 ASN A N 1
ATOM 787 C CA . ASN A 1 92 ? -18.042 -2.190 40.862 1.00 97.75 92 ASN A CA 1
ATOM 788 C C . ASN A 1 92 ? -19.273 -1.389 41.310 1.00 97.75 92 ASN A C 1
ATOM 790 O O . ASN A 1 92 ? -19.768 -1.584 42.423 1.00 97.75 92 ASN A O 1
ATOM 794 N N . LEU A 1 93 ? -19.794 -0.505 40.455 1.00 97.69 93 LEU A N 1
ATOM 795 C CA . LEU A 1 93 ? -21.009 0.260 40.741 1.00 97.69 93 LEU A CA 1
ATOM 796 C C . LEU A 1 93 ? -22.239 -0.649 40.843 1.00 97.69 93 LEU A C 1
ATOM 798 O O . LEU A 1 93 ? -23.025 -0.497 41.779 1.00 97.69 93 LEU A O 1
ATOM 802 N N . LYS A 1 94 ? -22.366 -1.648 39.959 1.00 97.62 94 LYS A N 1
ATOM 803 C CA . LYS A 1 94 ? -23.428 -2.664 40.036 1.00 97.62 94 LYS A CA 1
ATOM 804 C C . LYS A 1 94 ? -23.384 -3.423 41.364 1.00 97.62 94 LYS A C 1
ATOM 806 O O . LYS A 1 94 ? -24.410 -3.526 42.034 1.00 97.62 94 LYS A O 1
ATOM 811 N N . LYS A 1 95 ? -22.202 -3.884 41.795 1.00 97.56 95 LYS A N 1
ATOM 812 C CA . LYS A 1 95 ? -22.021 -4.557 43.098 1.00 97.56 95 LYS A CA 1
ATOM 813 C C . LYS A 1 95 ? -22.431 -3.654 44.268 1.00 97.56 95 LYS A C 1
ATOM 815 O O . LYS A 1 95 ? -23.158 -4.098 45.157 1.00 97.56 95 LYS A O 1
ATOM 820 N N . LYS A 1 96 ? -22.031 -2.375 44.252 1.00 97.81 96 LYS A N 1
ATOM 821 C CA . LYS A 1 96 ? -22.429 -1.392 45.278 1.00 97.81 96 LYS A CA 1
ATOM 822 C C . LYS A 1 96 ? -23.943 -1.168 45.316 1.00 97.81 96 LYS A C 1
ATOM 824 O O . LYS A 1 96 ? -24.509 -1.102 46.405 1.00 97.81 96 LYS A O 1
ATOM 829 N N . LEU A 1 97 ? -24.597 -1.077 44.156 1.00 97.62 97 LEU A N 1
ATOM 830 C CA . LEU A 1 97 ? -26.047 -0.897 44.060 1.00 97.62 97 LEU A CA 1
ATOM 831 C C . LEU A 1 97 ? -26.806 -2.106 44.620 1.00 97.62 97 LEU A C 1
ATOM 833 O O . LEU A 1 97 ? -27.722 -1.935 45.422 1.00 97.62 97 LEU A O 1
ATOM 837 N N . ILE A 1 98 ? -26.384 -3.323 44.261 1.00 97.12 98 ILE A N 1
ATOM 838 C CA . ILE A 1 98 ? -26.961 -4.565 44.796 1.00 97.12 98 ILE A CA 1
ATOM 839 C C . ILE A 1 98 ? -26.854 -4.584 46.325 1.00 97.12 98 ILE A C 1
ATOM 841 O O . ILE A 1 98 ? -27.855 -4.823 46.999 1.00 97.12 98 ILE A O 1
ATOM 845 N N . ASN A 1 99 ? -25.681 -4.260 46.878 1.00 96.75 99 ASN A N 1
ATOM 846 C CA . ASN A 1 99 ? -25.480 -4.212 48.328 1.00 96.75 99 ASN A CA 1
ATOM 847 C C . ASN A 1 99 ? -26.368 -3.150 49.005 1.00 96.75 99 ASN A C 1
ATOM 849 O O . ASN A 1 99 ? -26.996 -3.417 50.027 1.00 96.75 99 ASN A O 1
ATOM 853 N N . LYS A 1 100 ? -26.494 -1.954 48.409 1.00 97.12 100 LYS A N 1
ATOM 854 C CA . LYS A 1 100 ? -27.388 -0.900 48.919 1.00 97.12 100 LYS A CA 1
ATOM 855 C C . LYS A 1 100 ? -28.841 -1.384 48.989 1.00 97.12 100 LYS A C 1
ATOM 857 O O . LYS A 1 100 ? -29.495 -1.190 50.013 1.00 97.12 100 LYS A O 1
ATOM 862 N N . ASN A 1 101 ? -29.311 -2.074 47.951 1.00 96.25 101 ASN A N 1
ATOM 863 C CA . ASN A 1 101 ? -30.664 -2.629 47.899 1.00 96.25 101 ASN A CA 1
ATOM 864 C C . ASN A 1 101 ? -30.864 -3.762 48.920 1.00 96.25 101 ASN A C 1
ATOM 866 O O . ASN A 1 101 ? -31.931 -3.868 49.522 1.00 96.25 101 ASN A O 1
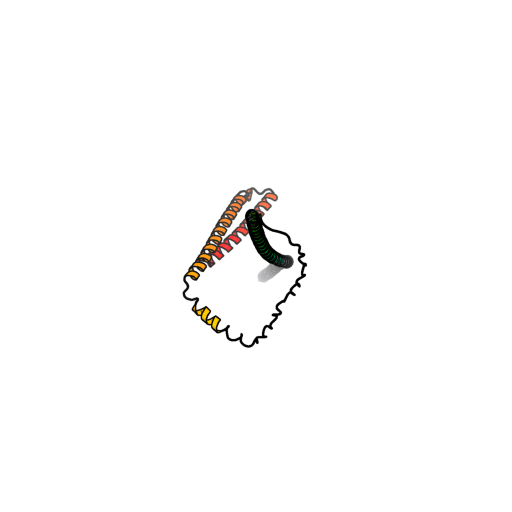ATOM 870 N N . GLN A 1 102 ? -29.845 -4.596 49.151 1.00 96.19 102 GLN A N 1
ATOM 871 C CA . GLN A 1 102 ? -29.880 -5.630 50.192 1.00 96.19 102 GLN A CA 1
ATOM 872 C C . GLN A 1 102 ? -30.001 -5.018 51.595 1.00 96.19 102 GLN A C 1
ATOM 874 O O . GLN A 1 102 ? -30.861 -5.440 52.367 1.00 96.19 102 GLN A O 1
ATOM 879 N N . ILE A 1 103 ? -29.205 -3.987 51.903 1.00 95.56 103 ILE A N 1
ATOM 880 C CA . ILE A 1 103 ? -29.266 -3.261 53.182 1.00 95.56 103 ILE A CA 1
ATOM 881 C C . ILE A 1 103 ? -30.636 -2.600 53.369 1.00 95.56 103 ILE A C 1
ATOM 883 O O . ILE A 1 103 ? -31.204 -2.664 54.459 1.00 95.56 103 ILE A O 1
ATOM 887 N N . GLN A 1 104 ? -31.190 -1.985 52.320 1.00 96.12 104 GLN A N 1
ATOM 888 C CA . GLN A 1 104 ? -32.516 -1.370 52.377 1.00 96.12 104 GLN A CA 1
ATOM 889 C C . GLN A 1 104 ? -33.606 -2.402 52.715 1.00 96.12 104 GLN A C 1
ATOM 891 O O . GLN A 1 104 ? -34.339 -2.207 53.684 1.00 96.12 104 GLN A O 1
ATOM 896 N N . LYS A 1 105 ? -33.631 -3.551 52.023 1.00 96.50 105 LYS A N 1
ATOM 897 C CA . LYS A 1 105 ? -34.572 -4.649 52.316 1.00 96.50 105 LYS A CA 1
ATOM 898 C C . LYS A 1 105 ? -34.429 -5.189 53.743 1.00 96.50 105 LYS A C 1
ATOM 900 O O . LYS A 1 105 ? -35.418 -5.564 54.364 1.00 96.50 105 LYS A O 1
ATOM 905 N N . GLN A 1 106 ? -33.207 -5.258 54.280 1.00 95.50 106 GLN A N 1
ATOM 906 C CA . GLN A 1 106 ? -32.984 -5.672 55.671 1.00 95.50 106 GLN A CA 1
ATOM 907 C C . GLN A 1 106 ? -33.537 -4.646 56.669 1.00 95.50 106 GLN A C 1
ATOM 909 O O . GLN A 1 106 ? -34.174 -5.036 57.645 1.00 95.50 106 GLN A O 1
ATOM 914 N N . LYS A 1 107 ? -33.349 -3.346 56.416 1.00 95.75 107 LYS A N 1
ATOM 915 C CA . LYS A 1 107 ? -33.909 -2.280 57.261 1.00 95.75 107 LYS A CA 1
ATOM 916 C C . LYS A 1 107 ? -35.438 -2.304 57.274 1.00 95.75 107 LYS A C 1
ATOM 918 O O . LYS A 1 107 ? -36.021 -2.230 58.350 1.00 95.75 107 LYS A O 1
ATOM 923 N N . GLU A 1 108 ? -36.072 -2.484 56.117 1.00 94.44 108 GLU A N 1
ATOM 924 C CA . GLU A 1 108 ? -37.533 -2.618 55.994 1.00 94.44 108 GLU A CA 1
ATOM 925 C C . GLU A 1 108 ? -38.060 -3.834 56.783 1.00 94.44 108 GLU A C 1
ATOM 927 O O . GLU A 1 108 ? -39.048 -3.731 57.515 1.00 94.44 108 GLU A O 1
ATOM 932 N N . LYS A 1 109 ? -37.354 -4.976 56.730 1.00 96.19 109 LYS A N 1
ATOM 933 C CA . LYS A 1 109 ? -37.668 -6.161 57.553 1.00 96.19 109 LYS A CA 1
ATOM 934 C C . LYS A 1 109 ? -37.553 -5.888 59.056 1.00 96.19 109 LYS A C 1
ATOM 936 O O . LYS A 1 109 ? -38.412 -6.314 59.819 1.00 96.19 109 LYS A O 1
ATOM 941 N N . ILE A 1 110 ? -36.518 -5.175 59.498 1.00 94.25 110 ILE A N 1
ATOM 942 C CA . ILE A 1 110 ? -36.340 -4.833 60.920 1.00 94.25 110 ILE A CA 1
ATOM 943 C C . ILE A 1 110 ? -37.431 -3.855 61.385 1.00 94.25 110 ILE A C 1
ATOM 945 O O . ILE A 1 110 ? -38.001 -4.032 62.461 1.00 94.25 110 ILE A O 1
ATOM 949 N N . GLN A 1 111 ? -37.758 -2.842 60.576 1.00 90.75 111 GLN A N 1
ATOM 950 C CA . GLN A 1 111 ? -38.802 -1.863 60.893 1.00 90.75 111 GLN A CA 1
ATOM 951 C C . GLN A 1 111 ? -40.179 -2.530 61.027 1.00 90.75 111 GLN A C 1
ATOM 953 O O . GLN A 1 111 ? -40.889 -2.275 62.000 1.00 90.75 111 GLN A O 1
ATOM 958 N N . THR A 1 112 ? -40.528 -3.432 60.105 1.00 91.12 112 THR A N 1
ATOM 959 C CA . THR A 1 112 ? -41.779 -4.210 60.165 1.00 91.12 112 THR A CA 1
ATOM 960 C C . THR A 1 112 ? -41.816 -5.159 61.369 1.00 91.12 112 THR A C 1
ATOM 962 O O . THR A 1 112 ? -42.819 -5.202 62.081 1.00 91.12 112 THR A O 1
ATOM 965 N N . GLN A 1 113 ? -40.717 -5.859 61.676 1.00 90.81 113 GLN A N 1
ATOM 966 C CA . GLN A 1 113 ? -40.618 -6.710 62.872 1.00 90.81 113 GLN A CA 1
ATOM 967 C C . GLN A 1 113 ? -40.801 -5.920 64.178 1.00 90.81 113 GLN A C 1
ATOM 969 O O . GLN A 1 113 ? -41.531 -6.363 65.068 1.00 90.81 113 GLN A O 1
ATOM 974 N N . ASN A 1 114 ? -40.185 -4.741 64.290 1.00 89.69 114 ASN A N 1
ATOM 975 C CA . ASN A 1 114 ? -40.318 -3.881 65.466 1.00 89.69 114 ASN A CA 1
ATOM 976 C C . ASN A 1 114 ? -41.729 -3.295 65.603 1.00 89.69 114 ASN A C 1
ATOM 978 O O . ASN A 1 114 ? -42.257 -3.267 66.715 1.00 89.69 114 ASN A O 1
ATOM 982 N N . GLY A 1 115 ? -42.362 -2.895 64.493 1.00 89.31 115 GLY A N 1
ATOM 983 C CA . GLY A 1 115 ? -43.759 -2.449 64.479 1.00 89.31 115 GLY A CA 1
ATOM 984 C C . GLY A 1 115 ? -44.705 -3.523 65.022 1.00 89.31 115 GLY A C 1
ATOM 985 O O . GLY A 1 115 ? -45.488 -3.258 65.932 1.00 89.31 115 GLY A O 1
ATOM 986 N N . ASN A 1 116 ? -44.543 -4.768 64.564 1.00 90.56 116 ASN A N 1
ATOM 987 C CA . ASN A 1 116 ? -45.328 -5.907 65.045 1.00 90.56 116 ASN A CA 1
ATOM 988 C C . ASN A 1 116 ? -45.088 -6.203 66.537 1.00 90.56 116 ASN A C 1
ATOM 990 O O . ASN A 1 116 ? -46.026 -6.527 67.265 1.00 90.56 116 ASN A O 1
ATOM 994 N N . LYS A 1 117 ? -43.841 -6.095 67.022 1.00 90.56 117 LYS A N 1
ATOM 995 C CA . LYS A 1 117 ? -43.513 -6.289 68.448 1.00 90.56 117 LYS A CA 1
ATOM 996 C C . LYS A 1 117 ? -44.136 -5.200 69.325 1.00 90.56 117 LYS A C 1
ATOM 998 O O . LYS A 1 117 ? -44.665 -5.505 70.390 1.00 90.56 117 LYS A O 1
ATOM 1003 N N . PHE A 1 118 ? -44.109 -3.952 68.863 1.00 88.69 118 PHE A N 1
ATOM 1004 C CA . PHE A 1 118 ? -44.745 -2.834 69.553 1.00 88.69 118 PHE A CA 1
ATOM 1005 C C . PHE A 1 118 ? -46.270 -2.998 69.619 1.00 88.69 118 PHE A C 1
ATOM 1007 O O . PHE A 1 118 ? -46.839 -2.886 70.702 1.00 88.69 118 PHE A O 1
ATOM 1014 N N . GLN A 1 119 ? -46.919 -3.360 68.507 1.00 82.88 119 GLN A N 1
ATOM 1015 C CA . GLN A 1 119 ? -48.361 -3.641 68.472 1.00 82.88 119 GLN A CA 1
ATOM 1016 C C . GLN A 1 119 ? -48.746 -4.781 69.424 1.00 82.88 119 GLN A C 1
ATOM 1018 O O . GLN A 1 119 ? -49.695 -4.643 70.192 1.00 82.88 119 GLN A O 1
ATOM 1023 N N . LYS A 1 120 ? -47.978 -5.882 69.446 1.00 85.44 120 LYS A N 1
ATOM 1024 C CA . LYS A 1 120 ? -48.205 -6.980 70.401 1.00 85.44 120 LYS A CA 1
ATOM 1025 C C . LYS A 1 120 ? -48.118 -6.508 71.853 1.00 85.44 120 LYS A C 1
ATOM 1027 O O . LYS A 1 120 ? -48.993 -6.861 72.637 1.00 85.44 120 LYS A O 1
ATOM 1032 N N . ASN A 1 121 ? -47.127 -5.676 72.186 1.00 81.44 121 ASN A N 1
ATOM 1033 C CA . ASN A 1 121 ? -46.983 -5.111 73.530 1.00 81.44 121 ASN A CA 1
ATOM 1034 C C . ASN A 1 121 ? -48.130 -4.152 73.905 1.00 81.44 121 ASN A C 1
ATOM 1036 O O . ASN A 1 121 ? -48.564 -4.146 75.057 1.00 81.44 121 ASN A O 1
ATOM 1040 N N . GLN A 1 122 ? -48.650 -3.362 72.957 1.00 80.06 122 GLN A N 1
ATOM 1041 C CA . GLN A 1 122 ? -49.829 -2.522 73.201 1.00 80.06 122 GLN A CA 1
ATOM 1042 C C . GLN A 1 122 ? -51.080 -3.367 73.466 1.00 80.06 122 GLN A C 1
ATOM 1044 O O . GLN A 1 122 ? -51.815 -3.084 74.410 1.00 80.06 122 GLN A O 1
ATOM 1049 N N . ILE A 1 123 ? -51.285 -4.439 72.694 1.00 79.12 123 ILE A N 1
ATOM 1050 C CA . ILE A 1 123 ? -52.421 -5.354 72.873 1.00 79.12 123 ILE A CA 1
ATOM 1051 C C . ILE A 1 123 ? -52.340 -6.070 74.230 1.00 79.12 123 ILE A C 1
ATOM 1053 O O . ILE A 1 123 ? -53.355 -6.185 74.916 1.00 79.12 123 ILE A O 1
ATOM 1057 N N . SER A 1 124 ? -51.160 -6.528 74.662 1.00 75.25 124 SER A N 1
ATOM 1058 C CA . SER A 1 124 ? -51.007 -7.162 75.980 1.00 75.25 124 SER A CA 1
ATOM 1059 C C . SER A 1 124 ? -51.210 -6.180 77.139 1.00 75.25 124 SER A C 1
ATOM 1061 O O . SER A 1 124 ? -51.845 -6.543 78.126 1.00 75.25 124 SER A O 1
ATOM 1063 N N . ASN A 1 125 ? -50.774 -4.921 77.008 1.00 70.44 125 ASN A N 1
ATOM 1064 C CA . ASN A 1 125 ? -51.048 -3.891 78.018 1.00 70.44 125 ASN A CA 1
ATOM 1065 C C . ASN A 1 125 ? -52.534 -3.506 78.080 1.00 70.44 125 ASN A C 1
ATOM 1067 O O . ASN A 1 125 ? -53.063 -3.291 79.167 1.00 70.44 125 ASN A O 1
ATOM 1071 N N . GLN A 1 126 ? -53.235 -3.470 76.942 1.00 73.75 126 GLN A N 1
ATOM 1072 C CA . GLN A 1 126 ? -54.685 -3.259 76.935 1.00 73.75 126 GLN A CA 1
ATOM 1073 C C . GLN A 1 126 ? -55.425 -4.431 77.589 1.00 73.75 126 GLN A C 1
ATOM 1075 O O . GLN A 1 126 ? -56.309 -4.195 78.406 1.00 73.75 126 GLN A O 1
ATOM 1080 N N . LYS A 1 127 ? -55.033 -5.683 77.315 1.00 67.12 127 LYS A N 1
ATOM 1081 C CA . LYS A 1 127 ? -55.643 -6.867 77.946 1.00 67.12 127 LYS A CA 1
ATOM 1082 C C . LYS A 1 127 ? -55.420 -6.931 79.464 1.00 67.12 127 LYS A C 1
ATOM 1084 O O . LYS A 1 127 ? -56.333 -7.344 80.169 1.00 67.12 127 LYS A O 1
ATOM 1089 N N . ASN A 1 128 ? -54.279 -6.458 79.975 1.00 56.34 128 ASN A N 1
ATOM 1090 C CA . ASN A 1 128 ? -54.034 -6.378 81.423 1.00 56.34 128 ASN A CA 1
ATOM 1091 C C . ASN A 1 128 ? -54.860 -5.281 82.124 1.00 56.34 128 ASN A C 1
ATOM 1093 O O . ASN A 1 128 ? -55.279 -5.471 83.262 1.00 56.34 128 ASN A O 1
ATOM 1097 N N . ASN A 1 129 ? -55.187 -4.172 81.450 1.00 51.00 129 ASN A N 1
ATOM 1098 C CA . ASN A 1 129 ? -56.041 -3.128 82.038 1.00 51.00 129 ASN A CA 1
ATOM 1099 C C . ASN A 1 129 ? -57.525 -3.521 82.146 1.00 51.00 129 ASN A C 1
ATOM 1101 O O . ASN A 1 129 ? -58.250 -2.927 82.942 1.00 51.00 129 ASN A O 1
ATOM 1105 N N . TYR A 1 130 ? -57.979 -4.535 81.402 1.00 53.53 130 TYR A N 1
ATOM 1106 C CA . TYR A 1 130 ? -59.327 -5.088 81.569 1.00 53.53 130 TYR A CA 1
ATOM 1107 C C . TYR A 1 130 ? -59.422 -6.152 82.679 1.00 53.53 130 TYR A C 1
ATOM 1109 O O . TYR A 1 130 ? -60.538 -6.497 83.057 1.00 53.53 130 TYR A O 1
ATOM 1117 N N . SER A 1 131 ? -58.304 -6.625 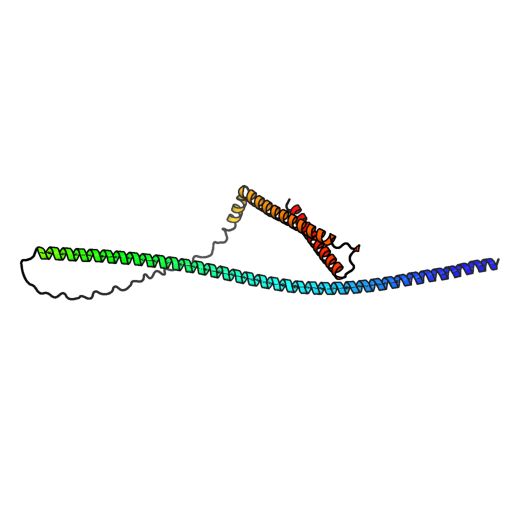83.257 1.00 49.94 131 SER A N 1
ATOM 1118 C CA . SER A 1 131 ? -58.319 -7.576 84.389 1.00 49.94 131 SER A CA 1
ATOM 1119 C C . SER A 1 131 ? -57.906 -6.985 85.745 1.00 49.94 131 SER A C 1
ATOM 1121 O O . SER A 1 131 ? -57.989 -7.681 86.753 1.00 49.94 131 SER A O 1
ATOM 1123 N N . GLN A 1 132 ? -57.521 -5.705 85.815 1.00 45.38 132 GLN A N 1
ATOM 1124 C CA . GLN A 1 132 ? -57.137 -5.037 87.067 1.00 45.38 132 GLN A CA 1
ATOM 1125 C C . GLN A 1 132 ? -57.877 -3.707 87.287 1.00 45.38 132 GLN A C 1
ATOM 1127 O O . GLN A 1 132 ? -57.275 -2.669 87.548 1.00 45.38 132 GLN A O 1
ATOM 1132 N N . LYS A 1 133 ? -59.217 -3.736 87.286 1.00 45.59 133 LYS A N 1
ATOM 1133 C CA . LYS A 1 133 ? -60.009 -2.772 88.077 1.00 45.59 133 LYS A CA 1
ATOM 1134 C C . LYS A 1 133 ? -60.116 -3.257 89.527 1.00 45.59 133 LYS A C 1
ATOM 1136 O O . LYS A 1 133 ? -61.201 -3.506 90.032 1.00 45.59 133 LYS A O 1
ATOM 1141 N N . SER A 1 134 ? -58.976 -3.390 90.199 1.00 46.75 134 SER A N 1
ATOM 1142 C CA . SER A 1 134 ? -58.908 -3.403 91.662 1.00 46.75 134 SER A CA 1
ATOM 1143 C C . SER A 1 134 ? -57.470 -3.165 92.131 1.00 46.75 134 SER A C 1
ATOM 1145 O O . SER A 1 134 ? -56.582 -3.955 91.828 1.00 46.75 134 SER A O 1
ATOM 1147 N N . ASN A 1 135 ? -57.313 -2.117 92.942 1.00 39.06 135 ASN A N 1
ATOM 1148 C CA . ASN A 1 135 ? -56.179 -1.735 93.793 1.00 39.06 135 ASN A CA 1
ATOM 1149 C C . ASN A 1 135 ? -54.963 -0.964 93.223 1.00 39.06 135 ASN A C 1
ATOM 1151 O O . ASN A 1 135 ? -54.017 -1.527 92.693 1.00 39.06 135 ASN A O 1
ATOM 1155 N N . LYS A 1 136 ? -54.999 0.337 93.565 1.00 43.56 136 LYS A N 1
ATOM 1156 C CA . LYS A 1 136 ? -54.022 1.150 94.330 1.00 43.56 136 LYS A CA 1
ATOM 1157 C C . LYS A 1 136 ? -52.639 1.488 93.744 1.00 43.56 136 LYS A C 1
ATOM 1159 O O . LYS A 1 136 ? -51.803 0.632 93.506 1.00 43.56 136 LYS A O 1
ATOM 1164 N N . ASN A 1 137 ? -52.419 2.812 93.702 1.00 47.03 137 ASN A N 1
ATOM 1165 C CA . ASN A 1 137 ? -51.238 3.592 94.102 1.00 47.03 137 ASN A CA 1
ATOM 1166 C C . ASN A 1 137 ? -49.872 2.896 94.116 1.00 47.03 137 ASN A C 1
ATOM 1168 O O . ASN A 1 137 ? -49.629 2.045 94.961 1.00 47.03 137 ASN A O 1
ATOM 1172 N N . SER A 1 138 ? -48.916 3.463 93.377 1.00 39.34 138 SER A N 1
ATOM 1173 C CA . SER A 1 138 ? -47.667 3.967 93.968 1.00 39.34 138 SER A CA 1
ATOM 1174 C C . SER A 1 138 ? -46.838 4.711 92.924 1.00 39.34 138 SER A C 1
ATOM 1176 O O . SER A 1 138 ? -46.673 4.260 91.793 1.00 39.34 138 SER A O 1
ATOM 1178 N N . GLN A 1 139 ? -46.284 5.840 93.356 1.00 53.75 139 GLN A N 1
ATOM 1179 C CA . GLN A 1 139 ? -45.120 6.510 92.785 1.00 53.75 139 GLN A CA 1
ATOM 1180 C C . GLN A 1 139 ? -44.000 5.499 92.467 1.00 53.75 139 GLN A C 1
ATOM 1182 O O . GLN A 1 139 ? -43.763 4.592 93.265 1.00 53.75 139 GLN A O 1
ATOM 1187 N N . ASN A 1 140 ? -43.260 5.693 91.367 1.00 44.78 140 ASN A N 1
ATOM 1188 C CA . ASN A 1 140 ? -41.810 5.903 91.463 1.00 44.78 140 ASN A CA 1
ATOM 1189 C C . ASN A 1 140 ? -41.112 6.214 90.130 1.00 44.78 140 ASN A C 1
ATOM 1191 O O . ASN A 1 140 ? -41.391 5.641 89.080 1.00 44.78 140 ASN A O 1
ATOM 1195 N N . GLN A 1 141 ? -40.152 7.135 90.251 1.00 58.84 141 GLN A N 1
ATOM 1196 C CA . GLN A 1 141 ? -39.104 7.506 89.302 1.00 58.84 141 GLN A CA 1
ATOM 1197 C C . GLN A 1 141 ? -38.343 6.296 88.742 1.00 58.84 141 GLN A C 1
ATOM 1199 O O . GLN A 1 141 ? -37.945 5.406 89.491 1.00 58.84 141 GLN A O 1
ATOM 1204 N N . VAL A 1 142 ? -37.979 6.356 87.456 1.00 44.88 142 VAL A N 1
ATOM 1205 C CA . VAL A 1 142 ? -36.896 5.538 86.891 1.00 44.88 142 VAL A CA 1
ATOM 1206 C C . VAL A 1 142 ? -35.826 6.455 86.300 1.00 44.88 142 VAL A C 1
ATOM 1208 O O . VAL A 1 142 ? -36.074 7.228 85.376 1.00 44.88 142 VAL A O 1
ATOM 1211 N N . LYS A 1 143 ? -34.628 6.364 86.886 1.00 55.62 143 LYS A N 1
ATOM 1212 C CA . LYS A 1 143 ? -33.384 7.031 86.485 1.00 55.62 143 LYS A CA 1
ATOM 1213 C C . LYS A 1 143 ? -32.894 6.510 85.127 1.00 55.62 143 LYS A C 1
ATOM 1215 O O . LYS A 1 143 ? -32.781 5.303 84.923 1.00 55.62 143 LYS A O 1
ATOM 1220 N N . LEU A 1 144 ? -32.527 7.431 84.236 1.00 44.56 144 LEU A N 1
ATOM 1221 C CA . LEU A 1 144 ? -31.780 7.164 83.005 1.00 44.56 144 LEU A CA 1
ATOM 1222 C C . LEU A 1 144 ? -30.309 6.878 83.351 1.00 44.56 144 LEU A C 1
ATOM 1224 O O . LEU A 1 144 ? -29.575 7.782 83.742 1.00 44.56 144 LEU A O 1
ATOM 1228 N N . ASN A 1 145 ? -29.870 5.626 83.200 1.00 43.44 145 ASN A N 1
ATOM 1229 C CA . ASN A 1 145 ? -28.455 5.259 83.263 1.00 43.44 145 ASN A CA 1
ATOM 1230 C C . ASN A 1 145 ? -27.842 5.282 81.855 1.00 43.44 145 ASN A C 1
ATOM 1232 O O . ASN A 1 145 ? -28.172 4.455 81.006 1.00 43.44 145 ASN A O 1
ATOM 1236 N N . ASN A 1 146 ? -26.901 6.203 81.641 1.00 44.69 146 ASN A N 1
ATOM 1237 C CA . ASN A 1 146 ? -26.002 6.233 80.490 1.00 44.69 146 ASN A CA 1
ATOM 1238 C C . ASN A 1 146 ? -25.055 5.021 80.529 1.00 44.69 146 ASN A C 1
ATOM 1240 O O . ASN A 1 146 ? -24.088 5.003 81.294 1.00 44.69 146 ASN A O 1
ATOM 1244 N N . GLN A 1 147 ? -25.303 4.012 79.689 1.00 47.50 147 GLN A N 1
ATOM 1245 C CA . GLN A 1 147 ? -24.336 2.945 79.430 1.00 47.50 147 GLN A CA 1
ATOM 1246 C C . GLN A 1 147 ? -23.382 3.322 78.290 1.00 47.50 147 GLN A C 1
ATOM 1248 O O . GLN A 1 147 ? -23.764 3.813 77.231 1.00 47.50 147 GLN A O 1
ATOM 1253 N N . LYS A 1 148 ? -22.104 3.089 78.587 1.00 49.88 148 LYS A N 1
ATOM 1254 C CA . LYS A 1 148 ? -20.887 3.383 77.832 1.00 49.88 148 LYS A CA 1
ATOM 1255 C C . LYS A 1 148 ? -20.904 2.822 76.401 1.00 49.88 148 LYS A C 1
ATOM 1257 O O . LYS A 1 148 ? -21.204 1.652 76.186 1.00 49.88 148 LYS A O 1
ATOM 1262 N N . ASN A 1 149 ? -20.435 3.633 75.452 1.00 55.34 149 ASN A N 1
ATOM 1263 C CA . ASN A 1 149 ? -20.024 3.197 74.114 1.00 55.34 149 ASN A CA 1
ATOM 1264 C C . ASN A 1 149 ? -18.898 2.145 74.199 1.00 55.34 149 ASN A C 1
ATOM 1266 O O . ASN A 1 149 ? -17.866 2.431 74.817 1.00 55.34 149 ASN A O 1
ATOM 1270 N N . PRO A 1 150 ? -19.001 0.980 73.534 1.00 56.41 150 PRO A N 1
ATOM 1271 C CA . PRO A 1 150 ? -17.846 0.117 73.345 1.00 56.41 150 PRO A CA 1
ATOM 1272 C C . PRO A 1 150 ? -16.917 0.711 72.274 1.00 56.41 150 PRO A C 1
ATOM 1274 O O . PRO A 1 150 ? -17.336 1.085 71.176 1.00 56.41 150 PRO A O 1
ATOM 1277 N N . LYS A 1 151 ? -15.624 0.798 72.607 1.00 55.16 151 LYS A N 1
ATOM 1278 C CA . LYS A 1 151 ? -14.547 1.159 71.677 1.00 55.16 151 LYS A CA 1
ATOM 1279 C C . LYS A 1 151 ? -14.498 0.140 70.532 1.00 55.16 151 LYS A C 1
ATOM 1281 O O . LYS A 1 151 ? -14.464 -1.065 70.764 1.00 55.16 151 LYS A O 1
ATOM 1286 N N . LYS A 1 152 ? -14.454 0.641 69.294 1.00 52.12 152 LYS A N 1
ATOM 1287 C CA . LYS A 1 152 ? -14.148 -0.135 68.085 1.00 52.12 152 LYS A CA 1
ATOM 1288 C C . LYS A 1 152 ? -12.790 -0.830 68.251 1.00 52.12 152 LYS A C 1
ATOM 1290 O O . LYS A 1 152 ? -11.760 -0.164 68.217 1.00 52.12 152 LYS A O 1
ATOM 1295 N N . ASN A 1 153 ? -12.792 -2.155 68.373 1.00 52.25 153 ASN A N 1
ATOM 1296 C CA . ASN A 1 153 ? -11.601 -2.971 68.159 1.00 52.25 153 ASN A CA 1
ATOM 1297 C C . ASN A 1 153 ? -11.409 -3.175 66.652 1.00 52.25 153 ASN A C 1
ATOM 1299 O O . ASN A 1 153 ? -12.219 -3.816 65.987 1.00 52.25 153 ASN A O 1
ATOM 1303 N N . ILE A 1 154 ? -10.332 -2.605 66.119 1.00 54.12 154 ILE A N 1
ATOM 1304 C CA . ILE A 1 154 ? -9.808 -2.894 64.782 1.00 54.12 154 ILE A CA 1
ATOM 1305 C C . ILE A 1 154 ? -8.865 -4.098 64.933 1.00 54.12 154 ILE A C 1
ATOM 1307 O O . ILE A 1 154 ? -7.919 -3.999 65.719 1.00 54.12 154 ILE A O 1
ATOM 1311 N N . PRO A 1 155 ? -9.050 -5.223 64.218 1.00 54.31 155 PRO A N 1
ATOM 1312 C CA . PRO A 1 155 ? -8.065 -6.291 64.243 1.00 54.31 155 PRO A CA 1
ATOM 1313 C C . PRO A 1 155 ? -6.836 -5.876 63.427 1.00 54.31 155 PRO A C 1
ATOM 1315 O O . PRO A 1 155 ? -6.893 -5.613 62.225 1.00 54.31 155 PRO A O 1
ATOM 1318 N N . LYS A 1 156 ? -5.704 -5.823 64.123 1.00 60.69 156 LYS A N 1
ATOM 1319 C CA . LYS A 1 156 ? -4.369 -5.548 63.601 1.00 60.69 156 LYS A CA 1
ATOM 1320 C C . LYS A 1 156 ? -3.753 -6.858 63.097 1.00 60.69 156 LYS A C 1
ATOM 1322 O O . LYS A 1 156 ? -2.895 -7.414 63.762 1.00 60.69 156 LYS A O 1
ATOM 1327 N N . ASN A 1 157 ? -4.173 -7.337 61.925 1.00 50.53 157 ASN A N 1
ATOM 1328 C CA . ASN A 1 157 ? -3.506 -8.449 61.233 1.00 50.53 157 ASN A CA 1
ATOM 1329 C C . ASN A 1 157 ? -2.882 -7.974 59.915 1.00 50.53 157 ASN A C 1
ATOM 1331 O O . ASN A 1 157 ? -3.363 -8.263 58.827 1.00 50.53 157 ASN A O 1
ATOM 1335 N N . PHE A 1 158 ? -1.766 -7.255 60.041 1.00 49.47 158 PHE A N 1
ATOM 1336 C CA . PHE A 1 158 ? -0.712 -7.227 59.026 1.00 49.47 158 PHE A CA 1
ATOM 1337 C C . PHE A 1 158 ? 0.406 -8.157 59.512 1.00 49.47 158 PHE A C 1
ATOM 1339 O O . PHE A 1 158 ? 1.416 -7.721 60.064 1.00 49.47 158 PHE A O 1
ATOM 1346 N N . GLN A 1 159 ? 0.199 -9.466 59.362 1.00 45.25 159 GLN A N 1
ATOM 1347 C CA . GLN A 1 159 ? 1.266 -10.447 59.526 1.00 45.25 159 GLN A CA 1
ATOM 1348 C C . GLN A 1 159 ? 1.972 -10.645 58.180 1.00 45.25 159 GLN A C 1
ATOM 1350 O O . GLN A 1 159 ? 1.433 -11.211 57.239 1.00 45.25 159 GLN A O 1
ATOM 1355 N N . LYS A 1 160 ? 3.177 -10.072 58.128 1.00 49.56 160 LYS A N 1
ATOM 1356 C CA . LYS A 1 160 ? 4.385 -10.451 57.380 1.00 49.56 160 LYS A CA 1
ATOM 1357 C C . LYS A 1 160 ? 4.217 -11.560 56.321 1.00 49.56 160 LYS A C 1
ATOM 1359 O O . LYS A 1 160 ? 4.175 -12.740 56.651 1.00 49.56 160 LYS A O 1
ATOM 1364 N N . ASN A 1 161 ? 4.301 -11.177 55.047 1.00 53.66 161 ASN A N 1
ATOM 1365 C CA . ASN A 1 161 ? 4.661 -12.102 53.970 1.00 53.66 161 ASN A CA 1
ATOM 1366 C C . ASN A 1 161 ? 6.116 -12.570 54.173 1.00 53.66 161 ASN A C 1
ATOM 1368 O O . ASN A 1 161 ? 7.001 -11.712 54.289 1.00 53.66 161 ASN A O 1
ATOM 1372 N N . PRO A 1 162 ? 6.417 -13.880 54.197 1.00 53.50 162 PRO A N 1
ATOM 1373 C CA . PRO A 1 162 ? 7.798 -14.336 54.200 1.00 53.50 162 PRO A CA 1
ATOM 1374 C C . PRO A 1 162 ? 8.435 -14.075 52.828 1.00 53.50 162 PRO A C 1
ATOM 1376 O O . PRO A 1 162 ? 7.857 -14.373 51.782 1.00 53.50 162 PRO A O 1
ATOM 1379 N N . LYS A 1 163 ? 9.659 -13.531 52.833 1.00 56.53 163 LYS A N 1
ATOM 1380 C CA . LYS A 1 163 ? 10.549 -13.499 51.665 1.00 56.53 163 LYS A CA 1
ATOM 1381 C C . LYS A 1 163 ? 10.940 -14.944 51.331 1.00 56.53 163 LYS A C 1
ATOM 1383 O O . LYS A 1 163 ? 11.886 -15.470 51.907 1.00 56.53 163 LYS A O 1
ATOM 1388 N N . SER A 1 164 ? 10.192 -15.599 50.442 1.00 47.22 164 SER A N 1
ATOM 1389 C CA . SER A 1 164 ? 10.562 -16.921 49.927 1.00 47.22 164 SER A CA 1
ATOM 1390 C C . SER A 1 164 ? 11.586 -16.769 48.803 1.00 47.22 164 SER A C 1
ATOM 1392 O O . SER A 1 164 ? 11.358 -16.065 47.819 1.00 47.22 164 SER A O 1
ATOM 1394 N N . GLY A 1 165 ? 12.748 -17.383 49.016 1.00 44.50 165 GLY A N 1
ATOM 1395 C CA . GLY A 1 165 ? 13.936 -17.276 48.187 1.00 44.50 165 GLY A CA 1
ATOM 1396 C C . GLY A 1 165 ? 13.739 -17.782 46.760 1.00 44.50 165 GLY A C 1
ATOM 1397 O O . GLY A 1 165 ? 13.451 -18.949 46.503 1.00 44.50 165 GLY A O 1
ATOM 1398 N N . THR A 1 166 ? 14.020 -16.901 45.811 1.00 58.56 166 THR A N 1
ATOM 1399 C CA . THR A 1 166 ? 14.318 -17.213 44.414 1.00 58.56 166 THR A CA 1
ATOM 1400 C C . THR A 1 166 ? 15.662 -17.936 44.303 1.00 58.56 166 THR A C 1
ATOM 1402 O O . THR A 1 166 ? 16.678 -17.326 43.994 1.00 58.56 166 THR A O 1
ATOM 1405 N N . LYS A 1 167 ? 15.679 -19.250 44.534 1.00 56.06 167 LYS A N 1
ATOM 1406 C CA . LYS A 1 167 ? 16.728 -20.163 44.041 1.00 56.06 167 LYS A CA 1
ATOM 1407 C C . LYS A 1 167 ? 16.122 -21.554 43.826 1.00 56.06 167 LYS A C 1
ATOM 1409 O O . LYS A 1 167 ? 16.354 -22.436 44.641 1.00 56.06 167 LYS A O 1
ATOM 1414 N N . LYS A 1 168 ? 15.299 -21.735 42.774 1.00 56.81 168 LYS A N 1
ATOM 1415 C CA . LYS A 1 168 ? 14.936 -23.056 42.178 1.00 56.81 168 LYS A CA 1
ATOM 1416 C C . LYS A 1 168 ? 13.998 -22.983 40.943 1.00 56.81 168 LYS A C 1
ATOM 1418 O O . LYS A 1 168 ? 13.142 -23.840 40.767 1.00 56.81 168 LYS A O 1
ATOM 1423 N N . ILE A 1 169 ? 14.140 -21.983 40.059 1.00 54.00 169 ILE A N 1
ATOM 1424 C CA . ILE A 1 169 ? 13.302 -21.843 38.833 1.00 54.00 169 ILE A CA 1
ATOM 1425 C C . ILE A 1 169 ? 14.092 -22.179 37.544 1.00 54.00 169 ILE A C 1
ATOM 1427 O O . ILE A 1 169 ? 13.685 -21.828 36.446 1.00 54.00 169 ILE A O 1
ATOM 1431 N N . LEU A 1 170 ? 15.222 -22.894 37.637 1.00 46.72 170 LEU A N 1
ATOM 1432 C CA . LEU A 1 170 ? 16.041 -23.211 36.452 1.00 46.72 170 LEU A CA 1
ATOM 1433 C C . LEU A 1 170 ? 15.892 -24.648 35.917 1.00 46.72 170 LEU A C 1
ATOM 1435 O O . LEU A 1 170 ? 16.394 -24.933 34.840 1.00 46.72 170 LEU A O 1
ATOM 1439 N N . THR A 1 171 ? 15.165 -25.548 36.588 1.00 56.53 171 THR A N 1
ATOM 1440 C CA . THR A 1 171 ? 15.091 -26.967 36.166 1.00 56.53 171 THR A CA 1
ATOM 1441 C C . THR A 1 171 ? 13.722 -27.437 35.657 1.00 56.53 171 THR A C 1
ATOM 1443 O O . THR A 1 171 ? 13.624 -28.537 35.125 1.00 56.53 171 THR A O 1
ATOM 1446 N N . LYS A 1 172 ? 12.659 -26.617 35.725 1.00 55.25 172 LYS A N 1
ATOM 1447 C CA . LYS A 1 172 ? 11.305 -27.015 35.265 1.00 55.25 172 LYS A CA 1
ATOM 1448 C C . LYS A 1 172 ? 11.017 -26.776 33.775 1.00 55.25 172 LYS A C 1
ATOM 1450 O O . LYS A 1 172 ? 10.152 -27.440 33.217 1.00 55.25 172 LYS A O 1
ATOM 1455 N N . ASN A 1 173 ? 11.775 -25.912 33.096 1.00 55.97 173 ASN A N 1
ATOM 1456 C CA . ASN A 1 173 ? 11.503 -25.570 31.689 1.00 55.97 173 ASN A CA 1
ATOM 1457 C C . ASN A 1 173 ? 12.101 -26.545 30.657 1.00 55.97 173 ASN A C 1
ATOM 1459 O O . ASN A 1 173 ? 11.779 -26.437 29.473 1.00 55.97 173 ASN A O 1
ATOM 1463 N N . GLN A 1 174 ? 12.943 -27.499 31.071 1.00 56.03 174 GLN A N 1
ATOM 1464 C CA . GLN A 1 174 ? 13.500 -28.504 30.156 1.00 56.03 174 GLN A CA 1
ATOM 1465 C C . GLN A 1 174 ? 12.608 -29.752 30.033 1.00 56.03 174 GLN A C 1
ATOM 1467 O O . GLN A 1 174 ? 12.427 -30.243 28.923 1.00 56.03 174 GLN A O 1
ATOM 1472 N N . GLN A 1 175 ? 11.928 -30.181 31.104 1.00 56.31 175 GLN A N 1
ATOM 1473 C CA . GLN A 1 175 ? 11.002 -31.327 31.053 1.00 56.31 175 GLN A CA 1
ATOM 1474 C C . GLN A 1 175 ? 9.637 -30.992 30.407 1.00 56.31 175 GLN A C 1
ATOM 1476 O O . GLN A 1 175 ? 9.028 -31.854 29.771 1.00 56.31 175 GLN A O 1
ATOM 1481 N N . GLU A 1 176 ? 9.170 -29.734 30.456 1.00 55.78 176 GLU A N 1
ATOM 1482 C CA . GLU A 1 176 ? 7.940 -29.318 29.748 1.00 55.78 176 GLU A CA 1
ATOM 1483 C C . GLU A 1 176 ? 8.101 -29.244 28.218 1.00 55.78 176 GLU A C 1
ATOM 1485 O O . GLU A 1 176 ? 7.116 -29.380 27.483 1.00 55.78 176 GLU A O 1
ATOM 1490 N N . LYS A 1 177 ? 9.329 -29.050 27.714 1.00 59.50 177 LYS A N 1
ATOM 1491 C CA . LYS A 1 177 ? 9.602 -28.984 26.268 1.00 59.50 177 LYS A CA 1
ATOM 1492 C C . LYS A 1 177 ? 9.574 -30.362 25.599 1.00 59.50 177 LYS A C 1
ATOM 1494 O O . LYS A 1 177 ? 9.144 -30.452 24.451 1.00 59.50 177 LYS A O 1
ATOM 1499 N N . GLU A 1 178 ? 9.948 -31.426 26.308 1.00 55.62 178 GLU A N 1
ATOM 1500 C CA . GLU A 1 178 ? 9.924 -32.794 25.770 1.00 55.62 178 GLU A CA 1
ATOM 1501 C C . GLU A 1 178 ? 8.529 -33.435 25.819 1.00 55.62 178 GLU A C 1
ATOM 1503 O O . GLU A 1 178 ? 8.090 -34.016 24.824 1.00 55.62 178 GLU A O 1
ATOM 1508 N N . MET A 1 179 ? 7.757 -33.238 26.899 1.00 56.12 179 MET A N 1
ATOM 1509 C CA . MET A 1 179 ? 6.372 -33.739 26.963 1.00 56.12 179 MET A CA 1
ATOM 1510 C C . MET A 1 179 ? 5.419 -33.033 25.983 1.00 56.12 179 MET A C 1
ATOM 1512 O O . MET A 1 179 ? 4.445 -33.639 25.533 1.00 56.12 179 MET A O 1
ATOM 1516 N N . LYS A 1 180 ? 5.699 -31.782 25.587 1.00 56.97 180 LYS A N 1
ATOM 1517 C CA . LYS A 1 180 ? 4.933 -31.102 24.526 1.00 56.97 180 LYS A CA 1
ATOM 1518 C C . LYS A 1 180 ? 5.232 -31.639 23.127 1.00 56.97 180 LYS A C 1
ATOM 1520 O O . LYS A 1 180 ? 4.363 -31.528 22.270 1.00 56.97 180 LYS A O 1
ATOM 1525 N N . LYS A 1 181 ? 6.401 -32.243 22.889 1.00 54.94 181 LYS A N 1
ATOM 1526 C CA . LYS A 1 181 ? 6.763 -32.782 21.568 1.00 54.94 181 LYS A CA 1
ATOM 1527 C C . LYS A 1 181 ? 6.097 -34.137 21.291 1.00 54.94 181 LYS A C 1
ATOM 1529 O O . LYS A 1 181 ? 5.659 -34.361 20.172 1.00 54.94 181 LYS A O 1
ATOM 1534 N N . LYS A 1 182 ? 5.894 -34.975 22.318 1.00 54.12 182 LYS A N 1
ATOM 1535 C CA . LYS A 1 182 ? 5.217 -36.287 22.194 1.00 54.12 182 LYS A CA 1
ATOM 1536 C C . LYS A 1 182 ? 3.677 -36.239 22.137 1.00 54.12 182 LYS A C 1
ATOM 1538 O O . LYS A 1 182 ? 3.060 -37.245 21.828 1.00 54.12 182 LYS A O 1
ATOM 1543 N N . LYS A 1 183 ? 3.032 -35.090 22.395 1.00 52.47 183 LYS A N 1
ATOM 1544 C CA . LYS A 1 183 ? 1.557 -34.921 22.301 1.00 52.47 183 LYS A CA 1
ATOM 1545 C C . LYS A 1 183 ? 1.062 -34.332 20.969 1.00 52.47 183 LYS A C 1
ATOM 1547 O O . LYS A 1 183 ? -0.105 -33.953 20.868 1.00 52.47 183 LYS A O 1
ATOM 1552 N N . ILE A 1 184 ? 1.933 -34.188 19.967 1.00 50.34 184 ILE A N 1
ATOM 1553 C CA . ILE A 1 184 ? 1.596 -33.518 18.696 1.00 50.34 184 ILE A CA 1
ATOM 1554 C C . ILE A 1 184 ? 1.371 -34.509 17.541 1.00 50.34 184 ILE A C 1
ATOM 1556 O O . ILE A 1 184 ? 0.719 -34.129 16.573 1.00 50.34 184 ILE A O 1
ATOM 1560 N N . GLU A 1 185 ? 1.811 -35.765 17.644 1.00 49.75 185 GLU A N 1
ATOM 1561 C CA . GLU A 1 185 ? 1.792 -36.684 16.492 1.00 49.75 185 GLU A CA 1
ATOM 1562 C C . GLU A 1 185 ? 0.463 -37.397 16.205 1.00 49.75 185 GLU A C 1
ATOM 1564 O O . GLU A 1 185 ? 0.264 -37.820 15.073 1.00 49.75 185 GLU A O 1
ATOM 1569 N N . GLU A 1 186 ? -0.514 -37.425 17.116 1.00 56.19 186 GLU A N 1
ATOM 1570 C CA . GLU A 1 186 ? -1.805 -38.084 16.844 1.00 56.19 186 GLU A CA 1
ATOM 1571 C C . GLU A 1 186 ? -2.985 -37.297 17.415 1.00 56.19 186 GLU A C 1
ATOM 1573 O O . GLU A 1 186 ? -3.624 -37.691 18.387 1.00 56.19 186 GLU A O 1
ATOM 1578 N N . ASN A 1 187 ? -3.283 -36.135 16.827 1.00 53.75 187 ASN A N 1
ATOM 1579 C CA . ASN A 1 187 ? -4.525 -35.429 17.136 1.00 53.75 187 ASN A CA 1
ATOM 1580 C C . ASN A 1 187 ? -5.273 -35.060 15.839 1.00 53.75 187 ASN A C 1
ATOM 1582 O O . ASN A 1 187 ? -4.944 -34.046 15.210 1.00 53.75 187 ASN A O 1
ATOM 1586 N N . PRO A 1 188 ? -6.263 -35.865 15.400 1.00 56.41 188 PRO A N 1
ATOM 1587 C CA . PRO A 1 188 ? -6.937 -35.696 14.107 1.00 56.41 188 PRO A CA 1
ATOM 1588 C C . PRO A 1 188 ? -7.650 -34.339 13.951 1.00 56.41 188 PRO A C 1
ATOM 1590 O O . PRO A 1 188 ? -7.757 -33.833 12.836 1.00 56.41 188 PRO A O 1
ATOM 1593 N N . GLN A 1 189 ? -8.013 -33.671 15.054 1.00 53.78 189 GLN A N 1
ATOM 1594 C CA . GLN A 1 189 ? -8.608 -32.324 15.046 1.00 53.78 189 GLN A CA 1
ATOM 1595 C C . GLN A 1 189 ? -7.667 -31.199 14.569 1.00 53.78 189 GLN A C 1
ATOM 1597 O O . GLN A 1 189 ? -8.139 -30.137 14.158 1.00 53.78 189 GLN A O 1
ATOM 1602 N N . LYS A 1 190 ? -6.337 -31.382 14.611 1.00 57.03 190 LYS A N 1
ATOM 1603 C CA . LYS A 1 190 ? -5.399 -30.374 14.078 1.00 57.03 190 LYS A CA 1
ATOM 1604 C C . LYS A 1 190 ? -5.273 -30.441 12.556 1.00 57.03 190 LYS A C 1
ATOM 1606 O O . LYS A 1 190 ? -5.193 -29.383 11.936 1.00 57.03 190 LYS A O 1
ATOM 1611 N N . LYS A 1 191 ? -5.334 -31.640 11.962 1.00 58.59 191 LYS A N 1
ATOM 1612 C CA . LYS A 1 191 ? -5.329 -31.809 10.497 1.00 58.59 191 LYS A CA 1
ATOM 1613 C C . LYS A 1 191 ? -6.575 -31.178 9.867 1.00 58.59 191 LYS A C 1
ATOM 1615 O O . LYS A 1 191 ? -6.445 -30.381 8.945 1.00 58.59 191 LYS A O 1
ATOM 1620 N N . THR A 1 192 ? -7.754 -31.398 10.454 1.00 63.59 192 THR A N 1
ATOM 1621 C CA . THR A 1 192 ? -9.015 -30.813 9.962 1.00 63.59 192 THR A CA 1
ATOM 1622 C C . THR A 1 192 ? -9.050 -29.284 10.036 1.00 63.59 192 THR A C 1
ATOM 1624 O O . THR A 1 192 ? -9.620 -28.640 9.162 1.00 63.59 192 THR A O 1
ATOM 1627 N N . ASN A 1 193 ? -8.425 -28.665 11.043 1.00 65.69 193 ASN A N 1
ATOM 1628 C CA . ASN A 1 193 ? -8.416 -27.202 11.176 1.00 65.69 193 ASN A CA 1
ATOM 1629 C C . ASN A 1 193 ? -7.434 -26.519 10.214 1.00 65.69 193 ASN A C 1
ATOM 1631 O O . ASN A 1 193 ? -7.726 -25.435 9.707 1.00 65.69 193 ASN A O 1
ATOM 1635 N N . GLU A 1 194 ? -6.290 -27.147 9.938 1.00 67.25 194 GLU A N 1
ATOM 1636 C CA . GLU A 1 194 ? -5.325 -26.634 8.962 1.00 67.25 194 GLU A CA 1
ATOM 1637 C C . GLU A 1 194 ? -5.855 -26.773 7.528 1.00 67.25 194 GLU A C 1
ATOM 1639 O O . GLU A 1 194 ? -5.731 -25.851 6.721 1.00 67.25 194 GLU A O 1
ATOM 1644 N N . GLU A 1 195 ? -6.525 -27.884 7.232 1.00 69.31 195 GLU A N 1
ATOM 1645 C CA . GLU A 1 195 ? -7.162 -28.137 5.941 1.00 69.31 195 GLU A CA 1
ATOM 1646 C C . GLU A 1 195 ? -8.372 -27.216 5.709 1.00 69.31 195 GLU A C 1
ATOM 1648 O O . GLU A 1 195 ? -8.497 -26.612 4.643 1.00 69.31 195 GLU A O 1
ATOM 1653 N N . ASN A 1 196 ? -9.184 -26.959 6.743 1.00 69.50 196 ASN A N 1
ATOM 1654 C CA . ASN A 1 196 ? -10.256 -25.958 6.686 1.00 69.50 196 ASN A CA 1
ATOM 1655 C C . ASN A 1 196 ? -9.727 -24.530 6.465 1.00 69.50 196 ASN A C 1
ATOM 1657 O O . ASN A 1 196 ? -10.349 -23.745 5.743 1.00 69.50 196 ASN A O 1
ATOM 1661 N N . PHE A 1 197 ? -8.572 -24.177 7.037 1.00 72.12 197 PHE A N 1
ATOM 1662 C CA . PHE A 1 197 ? -7.939 -22.876 6.806 1.00 72.12 197 PHE A CA 1
ATOM 1663 C C . PHE A 1 197 ? -7.388 -22.750 5.375 1.00 72.12 197 PHE A C 1
ATOM 1665 O O . PHE A 1 197 ? -7.618 -21.739 4.702 1.00 72.12 197 PHE A O 1
ATOM 1672 N N . LYS A 1 198 ? -6.718 -23.793 4.869 1.00 76.38 198 LYS A N 1
ATOM 1673 C CA . LYS A 1 198 ? -6.234 -23.847 3.480 1.00 76.38 198 LYS A CA 1
ATOM 1674 C C . LYS A 1 198 ? -7.395 -23.741 2.488 1.00 76.38 198 LYS A C 1
ATOM 1676 O O . LYS A 1 198 ? -7.349 -22.898 1.596 1.00 76.38 198 LYS A O 1
ATOM 1681 N N . ASN A 1 199 ? -8.485 -24.470 2.718 1.00 74.31 199 ASN A N 1
ATOM 1682 C CA . ASN A 1 199 ? -9.670 -24.430 1.860 1.00 74.31 199 ASN A CA 1
ATOM 1683 C C . ASN A 1 199 ? -10.387 -23.073 1.889 1.00 74.31 199 ASN A C 1
ATOM 1685 O O . ASN A 1 199 ? -10.773 -22.560 0.837 1.00 74.31 199 ASN A O 1
ATOM 1689 N N . LYS A 1 200 ? -10.514 -22.439 3.063 1.00 78.31 200 LYS A N 1
ATOM 1690 C CA . LYS A 1 200 ? -11.119 -21.102 3.172 1.00 78.31 200 LYS A CA 1
ATOM 1691 C C . LYS A 1 200 ? -10.312 -20.053 2.408 1.00 78.31 200 LYS A C 1
ATOM 1693 O O . LYS A 1 200 ? -10.875 -19.281 1.636 1.00 78.31 200 LYS A O 1
ATOM 1698 N N . THR A 1 201 ? -8.993 -20.064 2.575 1.00 84.00 201 THR A N 1
ATOM 1699 C CA . THR A 1 201 ? -8.121 -19.086 1.915 1.00 84.00 201 THR A CA 1
ATOM 1700 C C . THR A 1 201 ? -7.981 -19.333 0.411 1.00 84.00 201 THR A C 1
ATOM 1702 O O . THR A 1 201 ? -7.882 -18.382 -0.360 1.00 84.00 201 THR A O 1
ATOM 1705 N N . MET A 1 202 ? -8.044 -20.589 -0.037 1.00 90.75 202 MET A N 1
ATOM 1706 C CA . MET A 1 202 ? -8.091 -20.928 -1.460 1.00 90.75 202 MET A CA 1
ATOM 1707 C C . MET A 1 202 ? -9.384 -20.434 -2.123 1.00 90.75 202 MET A C 1
ATOM 1709 O O . MET A 1 202 ? -9.344 -19.870 -3.216 1.00 90.75 202 MET A O 1
ATOM 1713 N N . LYS A 1 203 ? -10.530 -20.578 -1.441 1.00 91.06 203 LYS A N 1
ATOM 1714 C CA . LYS A 1 203 ? -11.825 -20.073 -1.920 1.00 91.06 203 LYS A CA 1
ATOM 1715 C C . LYS A 1 203 ? -11.827 -18.548 -2.064 1.00 91.06 203 LYS A C 1
ATOM 1717 O O . LYS A 1 203 ? -12.318 -18.037 -3.065 1.00 91.06 203 LYS A O 1
ATOM 1722 N N . GLU A 1 204 ? -11.243 -17.831 -1.105 1.00 91.56 204 GLU A N 1
ATOM 1723 C CA . GLU A 1 204 ? -11.086 -16.370 -1.175 1.00 91.56 204 GLU A CA 1
ATOM 1724 C C . GLU A 1 204 ? -10.204 -15.938 -2.360 1.00 91.56 204 GLU A C 1
ATOM 1726 O O . GLU A 1 204 ? -10.533 -14.978 -3.058 1.00 91.56 204 GLU A O 1
ATOM 1731 N N . LEU A 1 205 ? -9.115 -16.663 -2.643 1.00 92.31 205 LEU A N 1
ATOM 1732 C CA . LEU A 1 205 ? -8.255 -16.377 -3.797 1.00 92.31 205 LEU A CA 1
ATOM 1733 C C . LEU A 1 205 ? -8.970 -16.590 -5.135 1.00 92.31 205 LEU A C 1
ATOM 1735 O O . LEU A 1 205 ? -8.801 -15.771 -6.037 1.00 92.31 205 LEU A O 1
ATOM 1739 N N . LEU A 1 206 ? -9.778 -17.647 -5.260 1.00 94.75 206 LEU A N 1
ATOM 1740 C CA . LEU A 1 206 ? -10.583 -17.900 -6.459 1.00 94.75 206 LEU A CA 1
ATOM 1741 C C . LEU A 1 206 ? -11.640 -16.805 -6.667 1.00 94.75 206 LEU A C 1
ATOM 1743 O O . LEU A 1 206 ? -11.710 -16.232 -7.747 1.00 94.75 206 LEU A O 1
ATOM 1747 N N . GLN A 1 207 ? -12.365 -16.412 -5.613 1.00 92.94 207 GLN A N 1
ATOM 1748 C CA . GLN A 1 207 ? -13.342 -15.315 -5.694 1.00 92.94 207 GLN A CA 1
ATOM 1749 C C . GLN A 1 207 ? -12.706 -13.978 -6.096 1.00 92.94 207 GLN A C 1
ATOM 1751 O O . GLN A 1 207 ? -13.306 -13.188 -6.823 1.00 92.94 207 GLN A O 1
ATOM 1756 N N . ASN A 1 208 ? -11.494 -13.698 -5.614 1.00 92.44 208 ASN A N 1
ATOM 1757 C CA . ASN A 1 208 ? -10.767 -12.492 -6.001 1.00 92.44 208 ASN A CA 1
ATOM 1758 C C . ASN A 1 208 ? -10.281 -12.557 -7.452 1.00 92.44 208 ASN A C 1
ATOM 1760 O O . ASN A 1 208 ? -10.280 -11.533 -8.134 1.00 92.44 208 ASN A O 1
ATOM 1764 N N . LEU A 1 209 ? -9.884 -13.741 -7.926 1.00 95.75 209 LEU A N 1
ATOM 1765 C CA . LEU A 1 209 ? -9.497 -13.949 -9.317 1.00 95.75 209 LEU A CA 1
ATOM 1766 C C . LEU A 1 209 ? -10.671 -13.671 -10.264 1.00 95.75 209 LEU A C 1
ATOM 1768 O O . LEU A 1 209 ? -10.487 -12.952 -11.244 1.00 95.75 209 LEU A O 1
ATOM 1772 N N . ASP A 1 210 ? -11.861 -14.176 -9.940 1.00 94.12 210 ASP A N 1
ATOM 1773 C CA . ASP A 1 210 ? -13.070 -13.973 -10.745 1.00 94.12 210 ASP A CA 1
ATOM 1774 C C . ASP A 1 210 ? -13.424 -12.483 -10.847 1.00 94.12 210 ASP A C 1
ATOM 1776 O O . ASP A 1 210 ? -13.552 -11.951 -11.948 1.00 94.12 210 ASP A O 1
ATOM 1780 N N . LYS A 1 211 ? -13.429 -11.760 -9.718 1.00 95.56 211 LYS A N 1
ATOM 1781 C CA . LYS A 1 211 ? -13.674 -10.304 -9.695 1.00 95.56 211 LYS A CA 1
ATOM 1782 C C . LYS A 1 211 ? -12.673 -9.509 -10.533 1.00 95.56 211 LYS A C 1
ATOM 1784 O O . LYS A 1 211 ? -13.041 -8.520 -11.163 1.00 95.56 211 LYS A O 1
ATOM 1789 N N . LEU A 1 212 ? -11.394 -9.887 -10.516 1.00 95.19 212 LEU A N 1
ATOM 1790 C CA . LEU A 1 212 ? -10.386 -9.205 -11.331 1.00 95.19 212 LEU A CA 1
ATOM 1791 C C . LEU A 1 212 ? -10.563 -9.502 -12.822 1.00 95.19 212 LEU A C 1
ATOM 1793 O O . LEU A 1 212 ? -10.354 -8.600 -13.632 1.00 95.19 212 LEU A O 1
ATOM 1797 N N . ASN A 1 213 ? -10.963 -10.725 -13.185 1.00 93.44 213 ASN A N 1
ATOM 1798 C CA . ASN A 1 213 ? -11.281 -11.068 -14.571 1.00 93.44 213 ASN A CA 1
ATOM 1799 C C . ASN A 1 213 ? -12.505 -10.278 -15.067 1.00 93.44 213 ASN A C 1
ATOM 1801 O O . ASN A 1 213 ? -12.431 -9.689 -16.141 1.00 93.44 213 ASN A O 1
ATOM 1805 N N . GLU A 1 214 ? -13.568 -10.161 -14.263 1.00 94.94 214 GLU A N 1
ATOM 1806 C CA . GLU A 1 214 ? -14.739 -9.324 -14.585 1.00 94.94 214 GLU A CA 1
ATOM 1807 C C . GLU A 1 214 ? -14.342 -7.853 -14.806 1.00 94.94 214 GLU A C 1
ATOM 1809 O O . GLU A 1 214 ? -14.727 -7.226 -15.794 1.00 94.94 214 GLU A O 1
ATOM 1814 N N . GLN A 1 215 ? -13.510 -7.294 -13.919 1.00 93.19 215 GLN A N 1
ATOM 1815 C CA . GLN A 1 215 ? -12.996 -5.929 -14.074 1.00 93.19 215 GLN A CA 1
ATOM 1816 C C . GLN A 1 215 ? -12.160 -5.767 -15.349 1.00 93.19 215 GLN A C 1
ATOM 1818 O O . GLN A 1 215 ? -12.295 -4.753 -16.038 1.00 93.19 215 GLN A O 1
ATOM 1823 N N . LYS A 1 216 ? -11.314 -6.753 -15.674 1.00 95.31 216 LYS A N 1
ATOM 1824 C CA . LYS A 1 216 ? -10.519 -6.760 -16.906 1.00 95.31 216 LYS A CA 1
ATOM 1825 C C . LYS A 1 216 ? -11.432 -6.715 -18.136 1.00 95.31 216 LYS A C 1
ATOM 1827 O O . LYS A 1 216 ? -11.242 -5.857 -18.993 1.00 95.31 216 LYS A O 1
ATOM 1832 N N . GLU A 1 217 ? -12.456 -7.565 -18.193 1.00 94.31 217 GLU A N 1
ATOM 1833 C CA . GLU A 1 217 ? -13.405 -7.596 -19.312 1.00 94.31 217 GLU A CA 1
ATOM 1834 C C . GLU A 1 217 ? -14.182 -6.283 -19.471 1.00 94.31 217 GLU A C 1
ATOM 1836 O O . GLU A 1 217 ? -14.409 -5.816 -20.593 1.00 94.31 217 GLU A O 1
ATOM 1841 N N . MET A 1 218 ? -14.550 -5.636 -18.360 1.00 94.31 218 MET A N 1
ATOM 1842 C CA . MET A 1 218 ? -15.171 -4.311 -18.397 1.00 94.31 218 MET A CA 1
ATOM 1843 C C . MET A 1 218 ? -14.245 -3.254 -19.011 1.00 94.31 218 MET A C 1
ATOM 1845 O O . MET A 1 218 ? -14.711 -2.405 -19.776 1.00 94.31 218 MET A O 1
ATOM 1849 N N . ILE A 1 219 ? -12.950 -3.283 -18.684 1.00 92.50 219 ILE A N 1
ATOM 1850 C CA . ILE A 1 219 ? -11.953 -2.362 -19.249 1.00 92.50 219 ILE A CA 1
ATOM 1851 C C . ILE A 1 219 ? -11.743 -2.663 -20.737 1.00 92.50 219 ILE A C 1
ATOM 1853 O O . ILE A 1 219 ? -11.806 -1.740 -21.548 1.00 92.50 219 ILE A O 1
ATOM 1857 N N . ASP A 1 220 ? -11.620 -3.935 -21.120 1.00 91.25 220 ASP A N 1
ATOM 1858 C CA . ASP A 1 220 ? -11.529 -4.359 -22.525 1.00 91.25 220 ASP A CA 1
ATOM 1859 C C . ASP A 1 220 ? -12.754 -3.916 -23.343 1.00 91.25 220 ASP A C 1
ATOM 1861 O O . ASP A 1 220 ? -12.643 -3.476 -24.490 1.00 91.25 220 ASP A O 1
ATOM 1865 N N . SER A 1 221 ? -13.954 -3.987 -22.762 1.00 93.06 221 SER A N 1
ATOM 1866 C CA . SER A 1 221 ? -15.183 -3.474 -23.381 1.00 93.06 221 SER A CA 1
ATOM 1867 C C . SER A 1 221 ? -15.144 -1.954 -23.582 1.00 93.06 221 SER A C 1
ATOM 1869 O O . SER A 1 221 ? -15.541 -1.455 -24.638 1.00 93.06 221 SER A O 1
ATOM 1871 N N . LYS A 1 222 ? -14.612 -1.198 -22.611 1.00 90.94 222 LYS A N 1
ATOM 1872 C CA . LYS A 1 222 ? -14.418 0.255 -22.744 1.00 90.94 222 LYS A CA 1
ATOM 1873 C C . LYS A 1 222 ? -13.369 0.591 -23.803 1.00 90.94 222 LYS A C 1
ATOM 1875 O O . LYS A 1 222 ? -13.626 1.469 -24.619 1.00 90.94 222 LYS A O 1
ATOM 1880 N N . LEU A 1 223 ? -12.246 -0.128 -23.849 1.00 90.75 223 LEU A N 1
ATOM 1881 C CA . LEU A 1 223 ? -11.181 0.056 -24.843 1.00 90.75 223 LEU A CA 1
ATOM 1882 C C . LEU A 1 223 ? -11.668 -0.152 -26.275 1.00 90.75 223 LEU A C 1
ATOM 1884 O O . LEU A 1 223 ? -11.327 0.632 -27.161 1.00 90.75 223 LEU A O 1
ATOM 1888 N N . ARG A 1 224 ? -12.539 -1.144 -26.498 1.00 88.81 224 ARG A N 1
ATOM 1889 C CA . ARG A 1 224 ? -13.149 -1.404 -27.812 1.00 88.81 224 ARG A CA 1
ATOM 1890 C C . ARG A 1 224 ? -13.950 -0.221 -28.367 1.00 88.81 224 ARG A C 1
ATOM 1892 O O . ARG A 1 224 ? -14.093 -0.115 -29.581 1.00 88.81 224 ARG A O 1
ATOM 1899 N N . LYS A 1 225 ? -14.415 0.706 -27.519 1.00 86.50 225 LYS A N 1
ATOM 1900 C CA . LYS A 1 225 ? -15.103 1.941 -27.947 1.00 86.50 225 LYS A CA 1
ATOM 1901 C C . LYS A 1 225 ? -14.155 3.010 -28.509 1.00 86.50 225 LYS A C 1
ATOM 1903 O O . LYS A 1 225 ? -14.632 3.996 -29.066 1.00 86.50 225 LYS A O 1
ATOM 1908 N N . TYR A 1 226 ? -12.839 2.817 -28.402 1.00 82.69 226 TYR A N 1
ATOM 1909 C CA . TYR A 1 226 ? -11.805 3.746 -28.869 1.00 82.69 226 TYR A CA 1
ATOM 1910 C C . TYR A 1 226 ? -10.872 3.094 -29.911 1.00 82.69 226 TYR A C 1
ATOM 1912 O O . TYR A 1 226 ? -9.667 2.952 -29.671 1.00 82.69 226 TYR A O 1
ATOM 1920 N N . PRO A 1 227 ? -11.386 2.685 -31.088 1.00 77.88 227 PRO A N 1
ATOM 1921 C CA . PRO A 1 227 ? -10.544 2.127 -32.140 1.00 77.88 227 PRO A CA 1
ATOM 1922 C C . PRO A 1 227 ? -9.558 3.184 -32.655 1.00 77.88 227 PRO A C 1
ATOM 1924 O O . PRO A 1 227 ? -9.904 4.356 -32.816 1.00 77.88 227 PRO A O 1
ATOM 1927 N N . SER A 1 228 ? -8.321 2.766 -32.936 1.00 73.94 228 SER A N 1
ATOM 1928 C CA . SER A 1 228 ? -7.220 3.638 -33.382 1.00 73.94 228 SER A CA 1
ATOM 1929 C C . SER A 1 228 ? -7.546 4.444 -34.644 1.00 73.94 228 SER A C 1
ATOM 1931 O O . SER A 1 228 ? -7.023 5.541 -34.806 1.00 73.94 228 SER A O 1
ATOM 1933 N N . SER A 1 229 ? -8.448 3.948 -35.493 1.00 70.19 229 SER A N 1
ATOM 1934 C CA . SER A 1 229 ? -8.921 4.624 -36.707 1.00 70.19 229 SER A CA 1
ATOM 1935 C C . SER A 1 229 ? -9.799 5.861 -36.453 1.00 70.19 229 SER A C 1
ATOM 1937 O O . SER A 1 229 ? -9.891 6.716 -37.331 1.00 70.19 229 SER A O 1
ATOM 1939 N N . ASN A 1 230 ? -10.407 6.004 -35.264 1.00 65.06 230 ASN A N 1
ATOM 1940 C CA . ASN A 1 230 ? -11.334 7.102 -34.930 1.00 65.06 230 ASN A CA 1
ATOM 1941 C C . ASN A 1 230 ? -10.777 8.116 -33.914 1.00 65.06 230 ASN A C 1
ATOM 1943 O O . ASN A 1 230 ? -11.494 9.021 -33.478 1.00 65.06 230 ASN A O 1
ATOM 1947 N N . LEU A 1 231 ? -9.501 8.009 -33.538 1.00 74.44 231 LEU A N 1
ATOM 1948 C CA . LEU A 1 231 ? -8.868 8.907 -32.571 1.00 74.44 231 LEU A CA 1
ATOM 1949 C C . LEU A 1 231 ? -8.392 10.200 -33.246 1.00 74.44 231 LEU A C 1
ATOM 1951 O O . LEU A 1 231 ? -7.225 10.336 -33.596 1.00 74.44 231 LEU A O 1
ATOM 1955 N N . ARG A 1 232 ? -9.294 11.172 -33.424 1.00 73.31 232 ARG A N 1
ATOM 1956 C CA . ARG A 1 232 ? -8.936 12.502 -33.964 1.00 73.31 232 ARG A CA 1
ATOM 1957 C C . ARG A 1 232 ? -8.624 13.535 -32.879 1.00 73.31 232 ARG A C 1
ATOM 1959 O O . ARG A 1 232 ? -7.951 14.523 -33.153 1.00 73.31 232 ARG A O 1
ATOM 1966 N N . LYS A 1 233 ? -9.118 13.338 -31.650 1.00 82.06 233 LYS A N 1
ATOM 1967 C CA . LYS A 1 233 ? -8.941 14.284 -30.534 1.00 82.06 233 LYS A CA 1
ATOM 1968 C C . LYS A 1 233 ? -7.891 13.779 -29.543 1.00 82.06 233 LYS A C 1
ATOM 1970 O O . LYS A 1 233 ? -7.971 12.643 -29.081 1.00 82.06 233 LYS A O 1
ATOM 1975 N N . ILE A 1 234 ? -6.983 14.665 -29.120 1.00 78.50 234 ILE A N 1
ATOM 1976 C CA . ILE A 1 234 ? -5.957 14.395 -28.088 1.00 78.50 234 ILE A CA 1
ATOM 1977 C C . ILE A 1 234 ? -6.581 13.835 -26.798 1.00 78.50 234 ILE A C 1
ATOM 1979 O O . ILE A 1 234 ? -6.014 12.958 -26.152 1.00 78.50 234 ILE A O 1
ATOM 1983 N N . THR A 1 235 ? -7.773 14.304 -26.429 1.00 81.56 235 THR A N 1
ATOM 1984 C CA . THR A 1 235 ? -8.505 13.822 -25.250 1.00 81.56 235 THR A CA 1
ATOM 1985 C C . THR A 1 235 ? -8.898 12.347 -25.352 1.00 81.56 235 THR A C 1
ATOM 1987 O O . THR A 1 235 ? -8.799 11.632 -24.361 1.00 81.56 235 THR A O 1
ATOM 1990 N N . GLN A 1 236 ? -9.281 11.867 -26.538 1.00 82.94 236 GLN A N 1
ATOM 1991 C CA . GLN A 1 236 ? -9.633 10.461 -26.764 1.00 82.94 236 GLN A CA 1
ATOM 1992 C C . GLN A 1 236 ? -8.393 9.558 -26.740 1.00 82.94 236 GLN A C 1
ATOM 1994 O O . GLN A 1 236 ? -8.458 8.452 -26.215 1.00 82.94 236 GLN A O 1
ATOM 1999 N N . ILE A 1 237 ? -7.253 10.048 -27.246 1.00 83.75 237 ILE A N 1
ATOM 2000 C CA . ILE A 1 237 ? -5.964 9.338 -27.178 1.00 83.75 237 ILE A CA 1
ATOM 2001 C C . ILE A 1 237 ? -5.547 9.142 -25.716 1.00 83.75 237 ILE A C 1
ATOM 2003 O O . ILE A 1 237 ? -5.262 8.021 -25.309 1.00 83.75 237 ILE A O 1
ATOM 2007 N N . LYS A 1 238 ? -5.606 10.204 -24.899 1.00 87.38 238 LYS A N 1
ATOM 2008 C CA . LYS A 1 238 ? -5.288 10.122 -23.463 1.00 87.38 238 LYS A CA 1
ATOM 2009 C C . LYS A 1 238 ? -6.222 9.180 -22.704 1.00 87.38 238 LYS A C 1
ATOM 2011 O O . LYS A 1 238 ? -5.768 8.450 -21.832 1.00 87.38 238 LYS A O 1
ATOM 2016 N N . GLN A 1 239 ? -7.518 9.185 -23.022 1.00 87.69 239 GLN A N 1
ATOM 2017 C CA . GLN A 1 239 ? -8.475 8.253 -22.414 1.00 87.69 239 GLN A CA 1
ATOM 2018 C C . GLN A 1 239 ? -8.159 6.800 -22.778 1.00 87.69 239 GLN A C 1
ATOM 2020 O O . GLN A 1 239 ? -8.184 5.936 -21.907 1.00 87.69 239 GLN A O 1
ATOM 2025 N N . LYS A 1 240 ? -7.809 6.529 -24.041 1.00 89.69 240 LYS A N 1
ATOM 2026 C CA . LYS A 1 240 ? -7.383 5.195 -24.471 1.00 89.69 240 LYS A CA 1
ATOM 2027 C C . LYS A 1 240 ? -6.123 4.741 -23.730 1.00 89.69 240 LYS A C 1
ATOM 2029 O O . LYS A 1 240 ? -6.129 3.660 -23.154 1.00 89.69 240 LYS A O 1
ATOM 2034 N N . GLU A 1 241 ? -5.098 5.587 -23.670 1.00 90.81 241 GLU A N 1
ATOM 2035 C CA . GLU A 1 241 ? -3.845 5.297 -22.961 1.00 90.81 241 GLU A CA 1
ATOM 2036 C C . GLU A 1 241 ? -4.081 5.038 -21.460 1.00 90.81 241 GLU A C 1
ATOM 2038 O O . GLU A 1 241 ? -3.460 4.162 -20.858 1.00 90.81 241 GLU A O 1
ATOM 2043 N N . GLN A 1 242 ? -5.022 5.752 -20.832 1.00 92.12 242 GLN A N 1
ATOM 2044 C CA . GLN A 1 242 ? -5.423 5.486 -19.447 1.00 92.12 242 GLN A CA 1
ATOM 2045 C C . GLN A 1 242 ? -6.031 4.091 -19.277 1.00 92.12 242 GLN A C 1
ATOM 2047 O O . GLN A 1 242 ? -5.647 3.380 -18.348 1.00 92.12 242 GLN A O 1
ATOM 2052 N N . PHE A 1 243 ? -6.939 3.686 -20.167 1.00 94.12 243 PHE A N 1
ATOM 2053 C CA . PHE A 1 243 ? -7.546 2.359 -20.100 1.00 94.12 243 PHE A CA 1
ATOM 2054 C C . PHE A 1 243 ? -6.547 1.237 -20.421 1.00 94.12 243 PHE A C 1
ATOM 2056 O O . PHE A 1 243 ? -6.600 0.200 -19.768 1.00 94.12 243 PHE A O 1
ATOM 2063 N N . GLU A 1 244 ? -5.610 1.437 -21.354 1.00 92.38 244 GLU A N 1
ATOM 2064 C CA . GLU A 1 244 ? -4.538 0.467 -21.648 1.00 92.38 244 GLU A CA 1
ATOM 2065 C C . GLU A 1 244 ? -3.635 0.252 -20.424 1.00 92.38 244 GLU A C 1
ATOM 2067 O O . GLU A 1 244 ? -3.361 -0.884 -20.034 1.00 92.38 244 GLU A O 1
ATOM 2072 N N . ASN A 1 245 ? -3.256 1.336 -19.741 1.00 92.81 245 ASN A N 1
ATOM 2073 C CA . ASN A 1 245 ? -2.489 1.264 -18.496 1.00 92.81 245 ASN A CA 1
ATOM 2074 C C . ASN A 1 245 ? -3.272 0.595 -17.351 1.00 92.81 245 ASN A C 1
ATOM 2076 O O . ASN A 1 245 ? -2.693 -0.102 -16.513 1.00 92.81 245 ASN A O 1
ATOM 2080 N N . GLU A 1 246 ? -4.583 0.834 -17.260 1.00 94.12 246 GLU A N 1
ATOM 2081 C CA . GLU A 1 246 ? -5.445 0.186 -16.266 1.00 94.12 246 GLU A CA 1
ATOM 2082 C C . GLU A 1 246 ? -5.566 -1.320 -16.538 1.00 94.12 246 GLU A C 1
ATOM 2084 O O . GLU A 1 246 ? -5.442 -2.125 -15.610 1.00 94.12 246 GLU A O 1
ATOM 2089 N N . LEU A 1 247 ? -5.716 -1.701 -17.809 1.00 95.44 247 LEU A N 1
ATOM 2090 C CA . LEU A 1 247 ? -5.765 -3.090 -18.254 1.00 95.44 247 LEU A CA 1
ATOM 2091 C C . LEU A 1 247 ? -4.473 -3.836 -17.897 1.00 95.44 247 LEU A C 1
ATOM 2093 O O . LEU A 1 247 ? -4.528 -4.884 -17.251 1.00 95.44 247 LEU A O 1
ATOM 2097 N N . GLU A 1 248 ? -3.309 -3.265 -18.222 1.00 94.44 248 GLU A N 1
ATOM 2098 C CA . GLU A 1 248 ? -2.006 -3.878 -17.934 1.00 94.44 248 GLU A CA 1
ATOM 2099 C C . GLU A 1 248 ? -1.810 -4.120 -16.423 1.00 94.44 248 GLU A C 1
ATOM 2101 O O . GLU A 1 248 ? -1.297 -5.160 -15.992 1.00 94.44 248 GLU A O 1
ATOM 2106 N N . LYS A 1 249 ? -2.256 -3.179 -15.577 1.00 94.81 249 LYS A N 1
ATOM 2107 C CA . LYS A 1 249 ? -2.218 -3.348 -14.115 1.00 94.81 249 LYS A CA 1
ATOM 2108 C C . LYS A 1 249 ? -3.086 -4.520 -13.662 1.00 94.81 249 LYS A C 1
ATOM 2110 O O . LYS A 1 249 ? -2.623 -5.327 -12.852 1.00 94.81 249 LYS A O 1
ATOM 2115 N N . LYS A 1 250 ? -4.305 -4.642 -14.196 1.00 94.38 250 LYS A N 1
ATOM 2116 C CA . LYS A 1 250 ? -5.221 -5.742 -13.861 1.00 94.38 250 LYS A CA 1
ATOM 2117 C C . LYS A 1 250 ? -4.679 -7.096 -14.305 1.00 94.38 250 LYS A C 1
ATOM 2119 O O . LYS A 1 250 ? -4.741 -8.050 -13.533 1.00 94.38 250 LYS A O 1
ATOM 2124 N N . GLU A 1 251 ? -4.042 -7.179 -15.469 1.00 94.44 251 GLU A N 1
ATOM 2125 C CA . GLU A 1 251 ? -3.379 -8.407 -15.924 1.00 94.44 251 GLU A CA 1
ATOM 2126 C C . GLU A 1 251 ? -2.228 -8.836 -15.005 1.00 94.44 251 GLU A C 1
ATOM 2128 O O . GLU A 1 251 ? -2.112 -10.016 -14.653 1.00 94.44 251 GLU A O 1
ATOM 2133 N N . LYS A 1 252 ? -1.403 -7.886 -14.546 1.00 95.62 252 LYS A N 1
ATOM 2134 C CA . LYS A 1 252 ? -0.335 -8.167 -13.571 1.00 95.62 252 LYS A CA 1
ATOM 2135 C C . LYS A 1 252 ? -0.896 -8.661 -12.233 1.00 95.62 252 LYS A C 1
ATOM 2137 O O . LYS A 1 252 ? -0.319 -9.576 -11.644 1.00 95.62 252 LYS A O 1
ATOM 2142 N N . GLU A 1 253 ? -2.000 -8.092 -11.746 1.00 95.06 253 GLU A N 1
ATOM 2143 C CA . GLU A 1 253 ? -2.683 -8.553 -10.525 1.00 95.06 253 GLU A CA 1
ATOM 2144 C C . GLU A 1 253 ? -3.246 -9.973 -10.682 1.00 95.06 253 GLU A C 1
ATOM 2146 O O . GLU A 1 253 ? -2.974 -10.834 -9.842 1.00 95.06 253 GLU A O 1
ATOM 2151 N N . ILE A 1 254 ? -3.938 -10.253 -11.792 1.00 96.25 254 ILE A N 1
ATOM 2152 C CA . ILE A 1 254 ? -4.465 -11.585 -12.130 1.00 96.25 254 ILE A CA 1
ATOM 2153 C C . ILE A 1 254 ? -3.342 -12.629 -12.132 1.00 96.25 254 ILE A C 1
ATOM 2155 O O . ILE A 1 254 ? -3.478 -13.691 -11.522 1.00 96.25 254 ILE A O 1
ATOM 2159 N N . ASN A 1 255 ? -2.205 -12.328 -12.765 1.00 94.00 255 ASN A N 1
ATOM 2160 C CA . ASN A 1 255 ? -1.068 -13.248 -12.830 1.00 94.00 255 ASN A CA 1
ATOM 2161 C C . ASN A 1 255 ? -0.456 -13.530 -11.451 1.00 94.00 255 ASN A C 1
ATOM 2163 O O . ASN A 1 255 ? -0.098 -14.675 -11.162 1.00 94.00 255 ASN A O 1
ATOM 2167 N N . LYS A 1 256 ? -0.393 -12.524 -10.568 1.00 95.38 256 LYS A N 1
ATOM 2168 C CA . LYS A 1 256 ? 0.038 -12.719 -9.174 1.00 95.38 256 LYS A CA 1
ATOM 2169 C C . LYS A 1 256 ? -0.905 -13.659 -8.420 1.00 95.38 256 LYS A C 1
ATOM 2171 O O . LYS A 1 256 ? -0.423 -14.576 -7.758 1.00 95.38 256 LYS A O 1
ATOM 2176 N N . ILE A 1 257 ? -2.224 -13.481 -8.550 1.00 92.88 257 ILE A N 1
ATOM 2177 C CA . ILE A 1 257 ? -3.207 -14.359 -7.891 1.00 92.88 257 ILE A CA 1
ATOM 2178 C C . ILE A 1 257 ? -3.151 -15.782 -8.461 1.00 92.88 257 ILE A C 1
ATOM 2180 O O . ILE A 1 257 ? -3.138 -16.740 -7.691 1.00 92.88 257 ILE A O 1
ATOM 2184 N N . LYS A 1 258 ? -3.033 -15.949 -9.786 1.00 95.62 258 LYS A N 1
ATOM 2185 C CA . LYS A 1 258 ? -2.861 -17.271 -10.419 1.00 95.62 258 LYS A CA 1
ATOM 2186 C C . LYS A 1 258 ? -1.623 -18.006 -9.896 1.00 95.62 258 LYS A C 1
ATOM 2188 O O . LYS A 1 258 ? -1.684 -19.213 -9.662 1.00 95.62 258 LYS A O 1
ATOM 2193 N N . LEU A 1 259 ? -0.513 -17.293 -9.691 1.00 95.19 259 LEU A N 1
ATOM 2194 C CA . LEU A 1 259 ? 0.707 -17.873 -9.126 1.00 95.19 259 LEU A CA 1
ATOM 2195 C C . LEU A 1 259 ? 0.511 -18.309 -7.666 1.00 95.19 259 LEU A C 1
ATOM 2197 O O . LEU A 1 259 ? 0.962 -19.388 -7.290 1.00 95.19 259 LEU A O 1
ATOM 2201 N N . GLU A 1 260 ? -0.183 -17.507 -6.860 1.00 92.06 260 GLU A N 1
ATOM 2202 C CA . GLU A 1 260 ? -0.490 -17.837 -5.463 1.00 92.06 260 GLU A CA 1
ATOM 2203 C C . GLU A 1 260 ? -1.432 -19.048 -5.350 1.00 92.06 260 GLU A C 1
ATOM 2205 O O . GLU A 1 260 ? -1.187 -19.947 -4.551 1.00 92.06 260 GLU A O 1
ATOM 2210 N N . ILE A 1 261 ? -2.452 -19.132 -6.210 1.00 91.75 261 ILE A N 1
ATOM 2211 C CA . ILE A 1 261 ? -3.325 -20.310 -6.346 1.00 91.75 261 ILE A CA 1
ATOM 2212 C C . ILE A 1 261 ? -2.497 -21.552 -6.690 1.00 91.75 261 ILE A C 1
ATOM 2214 O O . ILE A 1 261 ? -2.695 -22.601 -6.082 1.00 91.75 261 ILE A O 1
ATOM 2218 N N . ARG A 1 262 ? -1.546 -21.448 -7.632 1.00 92.62 262 ARG A N 1
ATOM 2219 C CA . ARG A 1 262 ? -0.660 -22.566 -8.001 1.00 92.62 262 ARG A CA 1
ATOM 2220 C C . ARG A 1 262 ? 0.219 -23.022 -6.832 1.00 92.62 262 ARG A C 1
ATOM 2222 O O . ARG A 1 262 ? 0.452 -24.211 -6.719 1.00 92.62 262 ARG A O 1
ATOM 2229 N N . ARG A 1 263 ? 0.695 -22.107 -5.981 1.00 90.50 263 ARG A N 1
ATOM 2230 C CA . ARG A 1 263 ? 1.509 -22.439 -4.793 1.00 90.50 263 ARG A CA 1
ATOM 2231 C C . ARG A 1 263 ? 0.721 -23.132 -3.680 1.00 90.50 263 ARG A C 1
ATOM 2233 O O . ARG A 1 263 ? 1.337 -23.752 -2.821 1.00 90.50 263 ARG A O 1
ATOM 2240 N N . ARG A 1 264 ? -0.603 -22.950 -3.643 1.00 84.94 264 ARG A N 1
ATOM 2241 C CA . ARG A 1 264 ? -1.481 -23.486 -2.590 1.00 84.94 264 ARG A CA 1
ATOM 2242 C C . ARG A 1 264 ? -2.167 -24.801 -2.948 1.00 84.94 264 ARG A C 1
ATOM 2244 O O . ARG A 1 264 ? -2.679 -25.441 -2.034 1.00 84.94 264 ARG A O 1
ATOM 2251 N N . LYS A 1 265 ? -2.222 -25.154 -4.235 1.00 84.06 265 LYS A N 1
ATOM 2252 C CA . LYS A 1 265 ? -2.600 -26.497 -4.697 1.00 84.06 265 LYS A CA 1
ATOM 2253 C C . LYS A 1 265 ? -1.460 -27.470 -4.442 1.00 84.06 265 LYS A C 1
ATOM 2255 O O . LYS A 1 265 ? -1.783 -28.617 -4.084 1.00 84.06 265 LYS A O 1
#

Radius of gyration: 51.7 Å; chains: 1; bounding box: 116×52×168 Å